Protein AF-A0A438JZ85-F1 (afdb_monomer)

Secondary structure (DSSP, 8-state):
------PPPHHHHHHHHHHHHHHH---S----TT---GGGG--EEETTEEEE-TT-BBTTB-GGGS-TT-BEEEETTEEEEEETTEEEEEEEEEGGGTEEEEESSB-TTT-PBBP--S-----TTTEEE-TTEEEEEEEEEE-GGG--TTPEEEEEEETTEEEEEEEE--HHHHHHHHTTEEEEEEEEEEHHHHGGGGGT-S-HHHHHHT-EEEEE----TTTHHHHHTT--PPPS--PPPTTTEEE-TTEEEEEEEEEES-----TTEEEEEEEETTEEEEEEEE--HHHHHHHHTTEEEEEEEEEEHHHHHHHHTTSS-HHHHHHH---EEE-----HHHHHHHHTT----

Rad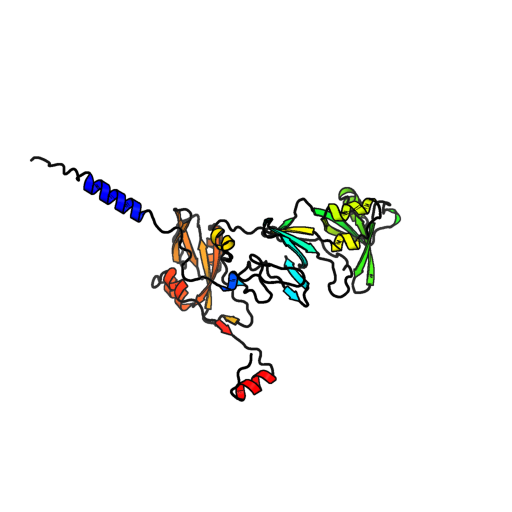ius of gyration: 28.95 Å; Cα contacts (8 Å, |Δi|>4): 595; chains: 1; bounding box: 62×90×92 Å

Solvent-accessible surface area (backbone atoms only — not comparable to full-atom values): 20462 Å² total; per-residue (Å²): 136,84,84,79,81,82,74,77,53,73,66,57,54,49,50,51,51,50,52,51,54,58,64,66,61,59,74,72,82,67,69,64,94,79,68,77,60,73,69,36,55,57,59,45,67,36,58,88,48,63,80,43,40,66,54,38,22,38,90,86,42,55,65,83,26,22,43,92,80,36,49,38,48,55,62,98,43,48,34,30,36,62,48,88,92,39,66,27,38,56,76,44,78,38,76,95,76,33,35,40,29,34,27,64,45,62,37,88,88,77,71,42,38,41,55,78,86,59,60,70,75,76,53,72,82,43,37,42,77,40,90,60,44,40,62,31,32,39,37,28,76,51,58,74,94,73,62,61,93,82,51,44,69,31,71,22,35,52,97,90,36,85,45,69,31,40,38,28,62,52,63,71,60,37,62,65,49,42,81,54,24,80,42,68,24,46,38,69,26,29,46,79,56,53,56,46,51,84,69,72,75,53,60,53,55,59,30,54,67,70,12,30,50,30,31,57,55,75,93,43,84,94,33,44,72,42,40,76,72,35,37,42,58,86,65,73,61,61,73,78,63,80,70,58,33,43,72,36,94,59,45,37,70,29,34,40,29,36,54,32,82,65,94,74,94,54,93,81,44,34,79,49,72,44,78,55,95,95,36,82,29,41,24,38,40,25,60,49,66,70,61,41,56,61,53,45,75,50,24,79,42,77,30,51,37,62,30,28,46,72,49,55,51,33,34,62,68,69,76,38,51,73,69,57,47,63,71,71,43,64,58,70,45,71,61,77,84,74,48,77,73,40,49,59,36,41,77,70,74,46,82,71,131

Sequence (353 aa):
MYLINFFPSPLIISVVVIIFLLSLSFPECACAEDFSYPDCKSLFECGRLRDIGYPFWGKGRPSYCGHPKFELHCERGEPTIEIKSQKYHVLDIHHETQILKIARFLDLFDGNIVCPESNTTMDCALFRFTSKNQNATLLYDCDPEFLPPQTSELLCMKNGKPEHASFVTDTYLANQLASRCELSVVVPVLLTAAQPLTNHALLTNEVLGQGFEVEWIIDETQCRACVESGGACPHPNATIDPSPMSYTSKVENSTFLFDCWQYEDHPGSYWFTCEMDDLQRPSYFVVNTSLANELGSKCAERVVIPVLGTVAQALLNHSLDVDGLLREGFEVEWEVEEEEECGECVESGGGCG

Foldseek 3Di:
DDDDDDDDDVVVVVVVVVVVVVVVPDPPPPPPPPPPPVLQLDADAAQPRGRHHEQEADPPRDNQSHDVQRYWDRDPRFTWGAFPNAIWTFPDADPVQQKTFTFGQADPPPRFGADDQAADDGDPVWKDFDPQKAKKKWFFAFDPVPDDPLWAWAWGDDPNDTGITTIGRPPVSLVVRNVRGPDMYIFIWGPVLCVCVNVVPDHVRVRSVSGGMMRTDDPCVVPVVQVVVSGGDGDQEDDDDCPQKDFDPQKAKKKKFWQFPDDDDDQQKFWDWDQDPNDTGIMIIHRDPVVLVVRNVRGPDMGIYIFGPVLSVCRSVVVDDPVRRVVVHGDMDGDDPDDVVQVVQVVVVHHDD

Mean predicted aligned error: 15.69 Å

pLDDT: mean 80.52, std 14.88, range [28.78, 97.69]

InterPro domains:
  IPR025287 Wall-associated receptor kinase, galacturonan-binding domain [PF13947] (40-104)
  IPR032872 Wall-associated receptor kinase, C-terminal [PF14380] (166-235)
  IPR032872 Wall-associated receptor kinase, C-terminal [PF14380] (274-353)

Nearest PDB structures (foldseek):
  3u02-assembly1_B  TM=2.119E-01  e=8.624E-01  Pyrococcus furiosus DSM 3638
  4qpy-assembly1_C  TM=1.854E-01  e=4.245E+00  Mus musculus
  5xcb-assembly1_A  TM=1.755E-01  e=4.757E+00  Clostridium perfringens str. 13
  4nen-assembly1_A  TM=1.337E-01  e=7.086E+00  Homo sapiens

Structure (mmCIF, N/CA/C/O backbone):
data_AF-A0A438JZ85-F1
#
_entry.id   AF-A0A438JZ85-F1
#
loop_
_atom_site.group_PDB
_atom_site.id
_atom_site.type_symbol
_atom_site.label_atom_id
_atom_site.label_alt_id
_atom_site.label_comp_id
_atom_site.label_asym_id
_atom_site.label_entity_id
_atom_site.label_seq_id
_atom_site.pdbx_PDB_ins_code
_atom_site.Cartn_x
_atom_site.Cartn_y
_atom_site.Cartn_z
_atom_site.occupancy
_atom_site.B_iso_or_equiv
_atom_site.auth_seq_id
_atom_site.auth_comp_id
_atom_site.auth_asym_id
_atom_site.auth_atom_id
_atom_site.pdbx_PDB_model_num
ATOM 1 N N . MET A 1 1 ? -31.869 52.548 54.067 1.00 38.97 1 MET A N 1
ATOM 2 C CA . MET A 1 1 ? -31.651 51.140 53.679 1.00 38.97 1 MET A CA 1
ATOM 3 C C . MET A 1 1 ? -30.216 51.049 53.184 1.00 38.97 1 MET A C 1
ATOM 5 O O . MET A 1 1 ? -29.939 51.535 52.098 1.00 38.97 1 MET A O 1
ATOM 9 N N . TYR A 1 2 ? -29.282 50.608 54.030 1.00 37.09 2 TYR A N 1
ATOM 10 C CA . TYR A 1 2 ? -27.871 50.490 53.649 1.00 37.09 2 TYR A CA 1
ATOM 11 C C . TYR A 1 2 ? -27.659 49.138 52.962 1.00 37.09 2 TYR A C 1
ATOM 13 O O . TYR A 1 2 ? -27.926 48.100 53.560 1.00 37.09 2 TYR A O 1
ATOM 21 N N . LEU A 1 3 ? -27.218 49.167 51.704 1.00 38.31 3 LEU A N 1
ATOM 22 C CA . LEU A 1 3 ? -26.746 47.993 50.973 1.00 38.31 3 LEU A CA 1
ATOM 23 C C . LEU A 1 3 ? -25.342 47.654 51.487 1.00 38.31 3 LEU A C 1
ATOM 25 O O . LEU A 1 3 ? -24.406 48.429 51.301 1.00 38.31 3 LEU A O 1
ATOM 29 N N . ILE A 1 4 ? -25.210 46.521 52.175 1.00 46.00 4 ILE A N 1
ATOM 30 C CA . ILE A 1 4 ? -23.914 45.967 52.567 1.00 46.00 4 ILE A CA 1
ATOM 31 C C . ILE A 1 4 ? -23.403 45.165 51.370 1.00 46.00 4 ILE A C 1
ATOM 33 O O . ILE A 1 4 ? -23.912 44.085 51.081 1.00 46.00 4 ILE A O 1
ATOM 37 N N . ASN A 1 5 ? -22.409 45.705 50.665 1.00 46.41 5 ASN A N 1
ATOM 38 C CA . ASN A 1 5 ? -21.653 44.953 49.670 1.00 46.41 5 ASN A CA 1
ATOM 39 C C . ASN A 1 5 ? -20.788 43.918 50.400 1.00 46.41 5 ASN A C 1
ATOM 41 O O . ASN A 1 5 ? -19.797 44.269 51.041 1.00 46.41 5 ASN A O 1
ATOM 45 N N . PHE A 1 6 ? -21.172 42.646 50.310 1.00 45.66 6 PHE A N 1
ATOM 46 C CA . PHE A 1 6 ? -20.316 41.530 50.697 1.00 45.66 6 PHE A CA 1
ATOM 47 C C . PHE A 1 6 ? -19.228 41.366 49.633 1.00 45.66 6 PHE A C 1
ATOM 49 O O . PHE A 1 6 ? -19.457 40.778 48.581 1.00 45.66 6 PHE A O 1
ATOM 56 N N . PHE A 1 7 ? -18.040 41.904 49.902 1.00 49.19 7 PHE A N 1
ATOM 57 C CA . PHE A 1 7 ? -16.839 41.502 49.179 1.00 49.19 7 PHE A CA 1
ATOM 58 C C . PHE A 1 7 ? -16.371 40.158 49.758 1.00 49.19 7 PHE A C 1
ATOM 60 O O . PHE A 1 7 ? -16.053 40.106 50.951 1.00 49.19 7 PHE A O 1
ATOM 67 N N . PRO A 1 8 ? -16.352 39.062 48.977 1.00 53.62 8 PRO A N 1
ATOM 68 C CA . PRO A 1 8 ? -15.801 37.801 49.452 1.00 53.62 8 PRO A CA 1
ATOM 69 C C . PRO A 1 8 ? -14.320 37.995 49.795 1.00 53.62 8 PRO A C 1
ATOM 71 O O . PRO A 1 8 ? -13.595 38.718 49.109 1.00 53.62 8 PRO A O 1
ATOM 74 N N . SER A 1 9 ? -13.879 37.393 50.901 1.00 61.78 9 SER A N 1
ATOM 75 C CA . SER A 1 9 ? -12.505 37.540 51.377 1.00 61.78 9 SER A CA 1
ATOM 76 C C . SER A 1 9 ? -11.510 37.025 50.321 1.00 61.78 9 SER A C 1
ATOM 78 O O . SER A 1 9 ? -11.810 36.061 49.610 1.00 61.78 9 SER A O 1
ATOM 80 N N . PRO A 1 10 ? -10.306 37.615 50.217 1.00 63.00 10 PRO A N 1
ATOM 81 C CA . PRO A 1 10 ? -9.312 37.216 49.214 1.00 63.00 10 PRO A CA 1
ATOM 82 C C . PRO A 1 10 ? -8.887 35.743 49.347 1.00 63.00 10 PRO A C 1
ATOM 84 O O . PRO A 1 10 ? -8.481 35.123 48.369 1.00 63.00 10 PRO A O 1
ATOM 87 N N . LEU A 1 11 ? -9.049 35.158 50.539 1.00 60.47 11 LEU A N 1
ATOM 88 C CA . LEU A 1 11 ? -8.845 33.732 50.794 1.00 60.47 11 LEU A CA 1
ATOM 89 C C . LEU A 1 11 ? -9.898 32.855 50.103 1.00 60.47 11 LEU A C 1
ATOM 91 O O . LEU A 1 11 ? -9.541 31.829 49.538 1.00 60.47 11 LEU A O 1
ATOM 95 N N . ILE A 1 12 ? -11.170 33.264 50.100 1.00 67.19 12 ILE A N 1
ATOM 96 C CA . ILE A 1 12 ? -12.248 32.516 49.434 1.00 67.19 12 ILE A CA 1
ATOM 97 C C . ILE A 1 12 ? -12.062 32.570 47.916 1.00 67.19 12 ILE A C 1
ATOM 99 O O . ILE A 1 12 ? -12.198 31.549 47.253 1.00 67.19 12 ILE A O 1
ATOM 103 N N . ILE A 1 13 ? -11.677 33.730 47.373 1.00 68.31 13 ILE A N 1
ATOM 104 C CA . ILE A 1 13 ? -11.378 33.875 45.941 1.00 68.31 13 ILE A CA 1
ATOM 105 C C . ILE A 1 13 ? -10.188 32.986 45.554 1.00 68.31 13 ILE A C 1
ATOM 107 O O . ILE A 1 13 ? -10.266 32.272 44.562 1.00 68.31 13 ILE A O 1
ATOM 111 N N . SER A 1 14 ? -9.122 32.966 46.362 1.00 71.19 14 SER A N 1
ATOM 112 C CA . SER A 1 14 ? -7.947 32.117 46.121 1.00 71.19 14 SER A CA 1
ATOM 113 C C . SER A 1 14 ? -8.292 30.624 46.133 1.00 71.19 14 SER A C 1
ATOM 115 O O . SER A 1 14 ? -7.890 29.892 45.235 1.00 71.19 14 SER A O 1
ATOM 117 N N . VAL A 1 15 ? -9.106 30.169 47.093 1.00 74.00 15 VAL A N 1
ATOM 118 C CA . VAL A 1 15 ? -9.541 28.764 47.167 1.00 74.00 15 VAL A CA 1
ATOM 119 C C . VAL A 1 15 ? -10.429 28.390 45.981 1.00 74.00 15 VAL A C 1
ATOM 121 O O . VAL A 1 15 ? -10.235 27.325 45.406 1.00 74.00 15 VAL A O 1
ATOM 124 N N . VAL A 1 16 ? -11.354 29.261 45.565 1.00 71.81 16 VAL A N 1
ATOM 125 C CA . VAL A 1 16 ? -12.202 29.012 44.388 1.00 71.81 16 VAL A CA 1
ATOM 126 C C . VAL A 1 16 ? -11.369 28.981 43.108 1.00 71.81 16 VAL A C 1
ATOM 128 O O . VAL A 1 16 ? -11.599 28.113 42.280 1.00 71.81 16 VAL A O 1
ATOM 131 N N . VAL A 1 17 ? -10.370 29.857 42.960 1.00 70.69 17 VAL A N 1
ATOM 132 C CA . VAL A 1 17 ? -9.452 29.845 41.809 1.00 70.69 17 VAL A CA 1
ATOM 133 C C . VAL A 1 17 ? -8.581 28.590 41.808 1.00 70.69 17 VAL A C 1
ATOM 135 O O . VAL A 1 17 ? -8.409 27.993 40.757 1.00 70.69 17 VAL A O 1
ATOM 138 N N . ILE A 1 18 ? -8.081 28.137 42.961 1.00 70.00 18 ILE A N 1
ATOM 139 C CA . ILE A 1 18 ? -7.308 26.889 43.056 1.00 70.00 18 ILE A CA 1
ATOM 140 C C . ILE A 1 18 ? -8.190 25.677 42.739 1.00 70.00 18 ILE A C 1
ATOM 142 O O . ILE A 1 18 ? -7.758 24.817 41.987 1.00 70.00 18 ILE A O 1
ATOM 146 N N . ILE A 1 19 ? -9.429 25.619 43.242 1.00 67.31 19 ILE A N 1
ATOM 147 C CA . ILE A 1 19 ? -10.386 24.558 42.885 1.00 67.31 19 ILE A CA 1
ATOM 148 C C . ILE A 1 19 ? -10.713 24.616 41.391 1.00 67.31 19 ILE A C 1
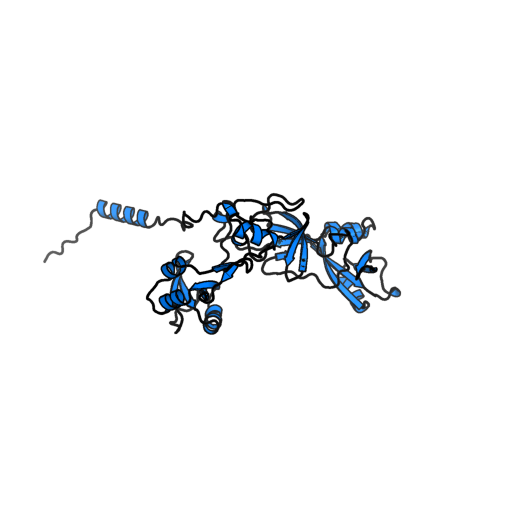ATOM 150 O O . ILE A 1 19 ? -10.732 23.571 40.759 1.00 67.31 19 ILE A O 1
ATOM 154 N N . PHE A 1 20 ? -10.898 25.811 40.817 1.00 64.12 20 PHE A N 1
ATOM 155 C CA . PHE A 1 20 ? -11.159 25.991 39.388 1.00 64.12 20 PHE A CA 1
ATOM 156 C C . PHE A 1 20 ? -9.963 25.546 38.531 1.00 64.12 20 PHE A C 1
ATOM 158 O O . PHE A 1 20 ? -10.146 24.860 37.535 1.00 64.12 20 PHE A O 1
ATOM 165 N N . LEU A 1 21 ? -8.733 25.861 38.950 1.00 61.09 21 LEU A N 1
ATOM 166 C CA . LEU A 1 21 ? -7.495 25.418 38.299 1.00 61.09 21 LEU A CA 1
ATOM 167 C C . LEU A 1 21 ? -7.262 23.905 38.453 1.00 61.09 21 LEU A C 1
ATOM 169 O O . LEU A 1 21 ? -6.793 23.276 37.513 1.00 61.09 21 LEU A O 1
ATOM 173 N N . LEU A 1 22 ? -7.636 23.312 39.592 1.00 55.72 22 LEU A N 1
ATOM 174 C CA . LEU A 1 22 ? -7.609 21.860 39.821 1.00 55.72 22 LEU A CA 1
ATOM 175 C C . LEU A 1 22 ? -8.746 21.123 39.091 1.00 55.72 22 LEU A C 1
ATOM 177 O O . LEU A 1 22 ? -8.612 19.940 38.801 1.00 55.72 22 LEU A O 1
ATOM 181 N N . SER A 1 23 ? -9.858 21.796 38.777 1.00 54.41 23 SER A N 1
ATOM 182 C CA . SER A 1 23 ? -10.904 21.263 37.896 1.00 54.41 23 SER A CA 1
ATOM 183 C C . SER A 1 23 ? -10.618 21.496 36.413 1.00 54.41 23 SER A C 1
ATOM 185 O O . SER A 1 23 ? -11.269 20.872 35.596 1.00 54.41 23 SER A O 1
ATOM 187 N N . LEU A 1 24 ? -9.671 22.375 36.059 1.00 47.88 24 LEU A N 1
ATOM 188 C CA . LEU A 1 24 ? -9.176 22.551 34.685 1.00 47.88 24 LEU A CA 1
ATOM 189 C C . LEU A 1 24 ? -8.052 21.565 34.338 1.00 47.88 24 LEU A C 1
ATOM 191 O O . LEU A 1 24 ? -7.752 21.381 33.164 1.00 47.88 24 LEU A O 1
ATOM 195 N N . SER A 1 25 ? -7.455 20.898 35.330 1.00 43.03 25 SER A N 1
ATOM 196 C CA . SER A 1 25 ? -6.690 19.670 35.107 1.00 43.03 25 SER A CA 1
ATOM 197 C C . SER A 1 25 ? -7.651 18.495 34.939 1.00 43.03 25 SER A C 1
ATOM 199 O O . SER A 1 25 ? -7.752 17.626 35.805 1.00 43.03 25 SER A O 1
ATOM 201 N N . PHE A 1 26 ? -8.392 18.497 33.833 1.00 41.59 26 PHE A N 1
ATOM 202 C CA . PHE A 1 26 ? -8.917 17.251 33.297 1.00 41.59 26 PHE A CA 1
ATOM 203 C C . PHE A 1 26 ? -7.731 16.446 32.759 1.00 41.59 26 PHE A C 1
ATOM 205 O O . PHE A 1 26 ? -6.785 17.043 32.237 1.00 41.59 26 PHE A O 1
ATOM 212 N N . PRO A 1 27 ? -7.724 15.117 32.932 1.00 37.44 27 PRO A N 1
ATOM 213 C CA . PRO A 1 27 ? -6.701 14.296 32.316 1.00 37.44 27 PRO A CA 1
ATOM 214 C C . PRO A 1 27 ? -6.750 14.550 30.806 1.00 37.44 27 PRO A C 1
ATOM 216 O O . PRO A 1 27 ? -7.813 14.413 30.199 1.00 37.44 27 PRO A O 1
ATOM 219 N N . GLU A 1 28 ? -5.606 14.941 30.224 1.00 35.38 28 GLU A N 1
ATOM 220 C CA . GLU A 1 28 ? -5.302 14.693 28.809 1.00 35.38 28 GLU A CA 1
ATOM 221 C C . GLU A 1 28 ? -5.917 13.349 28.469 1.00 35.38 28 GLU A C 1
ATOM 223 O O . GLU A 1 28 ? -5.609 12.411 29.206 1.00 35.38 28 GLU A O 1
ATOM 228 N N . CYS A 1 29 ? -6.818 13.308 27.472 1.00 33.56 29 CYS A N 1
ATOM 229 C CA . CYS A 1 29 ? -7.562 12.127 27.038 1.00 33.56 29 CYS A CA 1
ATOM 230 C C . CYS A 1 29 ? -6.886 10.867 27.553 1.00 33.56 29 CYS A C 1
ATOM 232 O O . CYS A 1 29 ? -5.904 10.401 26.967 1.00 33.56 29 CYS A O 1
ATOM 234 N N . ALA A 1 30 ? -7.345 10.384 28.711 1.00 28.78 30 ALA A N 1
ATOM 235 C CA . ALA A 1 30 ? -6.874 9.119 29.206 1.00 28.78 30 ALA A CA 1
ATOM 236 C C . ALA A 1 30 ? -7.368 8.155 28.138 1.00 28.78 30 ALA A C 1
ATOM 238 O O . ALA A 1 30 ? -8.560 7.854 28.076 1.00 28.78 30 ALA A O 1
ATOM 239 N N . CYS A 1 31 ? -6.466 7.746 27.241 1.00 35.22 31 CYS A N 1
ATOM 240 C CA . CYS A 1 31 ? -6.590 6.475 26.559 1.00 35.22 31 CYS A CA 1
ATOM 241 C C . CYS A 1 31 ? -7.009 5.539 27.679 1.00 35.22 31 CYS A C 1
ATOM 243 O O . CYS A 1 31 ? -6.244 5.425 28.639 1.00 35.22 31 CYS A O 1
ATOM 245 N N . ALA A 1 32 ? -8.261 5.067 27.646 1.00 33.50 32 ALA A N 1
ATOM 246 C CA . ALA A 1 32 ? -8.857 4.340 28.753 1.00 33.50 32 ALA A CA 1
ATOM 247 C C . ALA A 1 32 ? -7.791 3.396 29.311 1.00 33.50 32 ALA A C 1
ATOM 249 O O . ALA A 1 32 ? -7.264 2.571 28.562 1.00 33.50 32 ALA A O 1
ATOM 250 N N . GLU A 1 33 ? -7.413 3.593 30.576 1.00 33.62 33 GLU A N 1
ATOM 251 C CA . GLU A 1 33 ? -6.246 2.966 31.218 1.00 33.62 33 GLU A CA 1
ATOM 252 C C . GLU A 1 33 ? -6.359 1.426 31.320 1.00 33.62 33 GLU A C 1
ATOM 254 O O . GLU A 1 33 ? -5.587 0.794 32.030 1.00 33.62 33 GLU A O 1
ATOM 259 N N . ASP A 1 34 ? -7.293 0.801 30.598 1.00 34.81 34 ASP A N 1
ATOM 260 C CA . ASP A 1 34 ? -7.651 -0.611 30.715 1.00 34.81 34 ASP A CA 1
ATOM 261 C C . ASP A 1 34 ? -7.848 -1.345 29.371 1.00 34.81 34 ASP A C 1
ATOM 263 O O . ASP A 1 34 ? -8.264 -2.497 29.346 1.00 34.81 34 ASP A O 1
ATOM 267 N N . PHE A 1 35 ? -7.487 -0.733 28.235 1.00 40.84 35 PHE A N 1
ATOM 268 C CA . PHE A 1 35 ? -7.267 -1.477 26.983 1.00 40.84 35 PHE A CA 1
ATOM 269 C C . PHE A 1 35 ? -5.820 -1.322 26.521 1.00 40.84 35 PHE A C 1
ATOM 271 O O . PHE A 1 35 ? -5.529 -0.957 25.382 1.00 40.84 35 PHE A O 1
ATOM 278 N N . SER A 1 36 ? -4.870 -1.632 27.407 1.00 42.00 36 SER A N 1
ATOM 279 C CA . SER A 1 36 ? -3.597 -2.141 26.906 1.00 42.00 36 SER A CA 1
ATOM 280 C C . SER A 1 36 ? -3.962 -3.387 26.106 1.00 42.00 36 SER A C 1
ATOM 282 O O . SER A 1 36 ? -4.325 -4.387 26.707 1.00 42.00 36 SER A O 1
ATOM 284 N N . TYR A 1 37 ? -3.924 -3.331 24.777 1.00 52.34 37 TYR A N 1
ATOM 285 C CA . TYR A 1 37 ? -3.786 -4.522 23.948 1.00 52.34 37 TYR A CA 1
ATOM 286 C C . TYR A 1 37 ? -2.302 -4.907 24.043 1.00 52.34 37 TYR A C 1
ATOM 288 O O . TYR A 1 37 ? -1.507 -4.391 23.248 1.00 52.34 37 TYR A O 1
ATOM 296 N N . PRO A 1 38 ? -1.861 -5.713 25.039 1.00 55.19 38 PRO A N 1
ATOM 297 C CA . PRO A 1 38 ? -0.447 -6.068 25.180 1.00 55.19 38 PRO A CA 1
ATOM 298 C C . PRO A 1 38 ? 0.110 -6.685 23.890 1.00 55.19 38 PRO A C 1
ATOM 300 O O . PRO A 1 38 ? 1.294 -6.525 23.593 1.00 55.19 38 PRO A O 1
ATOM 303 N N . ASP A 1 39 ? -0.760 -7.300 23.091 1.00 65.62 39 ASP A N 1
ATOM 304 C CA . ASP A 1 39 ? -0.421 -7.993 21.855 1.00 65.62 39 ASP A CA 1
ATOM 305 C C . ASP A 1 39 ? 0.072 -7.040 20.758 1.00 65.62 39 ASP A C 1
ATOM 307 O O . ASP A 1 39 ? 0.969 -7.398 19.993 1.00 65.62 39 ASP A O 1
ATOM 311 N N . CYS A 1 40 ? -0.402 -5.788 20.710 1.00 79.12 40 CYS A N 1
ATOM 312 C CA . CYS A 1 40 ? -0.003 -4.852 19.652 1.00 79.12 40 CYS A CA 1
ATOM 313 C C . CYS A 1 40 ? 1.410 -4.285 19.823 1.00 79.12 40 CYS A C 1
ATOM 315 O O . CYS A 1 40 ? 1.944 -3.718 18.871 1.00 79.12 40 CYS A O 1
ATOM 317 N N . LYS A 1 41 ? 2.058 -4.501 20.973 1.00 81.44 41 LYS A N 1
ATOM 318 C CA . LYS A 1 41 ? 3.478 -4.166 21.166 1.00 81.44 41 LYS A CA 1
ATOM 319 C C . LYS A 1 41 ? 4.424 -5.183 20.535 1.00 81.44 41 LYS A C 1
ATOM 321 O O . LYS A 1 41 ? 5.605 -4.894 20.368 1.00 81.44 41 LYS A O 1
ATOM 326 N N . SER A 1 42 ? 3.927 -6.373 20.196 1.00 84.00 42 SER A N 1
ATOM 327 C CA . SER A 1 42 ? 4.756 -7.447 19.650 1.00 84.00 42 SER A CA 1
ATOM 328 C C . SER A 1 42 ? 5.147 -7.179 18.194 1.00 84.00 42 SER A C 1
ATOM 330 O O . SER A 1 42 ? 4.300 -7.057 17.314 1.00 84.00 42 SER A O 1
ATOM 332 N N . LEU A 1 43 ? 6.443 -7.089 17.915 1.00 90.31 43 LEU A N 1
ATOM 333 C CA . LEU A 1 43 ? 6.930 -7.045 16.538 1.00 90.31 43 LEU A CA 1
ATOM 334 C C . LEU A 1 43 ? 6.938 -8.458 15.953 1.00 90.31 43 LEU A C 1
ATOM 336 O O . LEU A 1 43 ? 7.123 -9.437 16.678 1.00 90.31 43 LEU A O 1
ATOM 340 N N . PHE A 1 44 ? 6.759 -8.562 14.641 1.00 91.81 44 PHE A N 1
ATOM 341 C CA . PHE A 1 44 ? 6.853 -9.832 13.931 1.00 91.81 44 PHE A CA 1
ATOM 342 C C . PHE A 1 44 ? 7.942 -9.790 12.863 1.00 91.81 44 PHE A C 1
ATOM 344 O O . PHE A 1 44 ? 8.504 -8.751 12.525 1.00 91.81 44 PHE A O 1
ATOM 351 N N . GLU A 1 45 ? 8.273 -10.964 12.342 1.00 94.00 45 GLU A N 1
ATOM 352 C CA . GLU A 1 45 ? 9.342 -11.139 11.367 1.00 94.00 45 GLU A CA 1
ATOM 353 C C . GLU A 1 45 ? 8.804 -11.924 10.181 1.00 94.00 45 GLU A C 1
ATOM 355 O O . GLU A 1 45 ? 8.099 -12.915 10.371 1.00 94.00 45 GLU A O 1
ATOM 360 N N . CYS A 1 46 ? 9.178 -11.568 8.957 1.00 93.81 46 CYS A N 1
ATOM 361 C CA . CYS A 1 46 ? 8.828 -12.331 7.765 1.00 93.81 46 CYS A CA 1
ATOM 362 C C . CYS A 1 46 ? 10.036 -12.494 6.841 1.00 93.81 46 CYS A C 1
ATOM 364 O O . CYS A 1 46 ? 10.524 -11.534 6.244 1.00 93.81 46 CYS A O 1
ATOM 366 N N . GLY A 1 47 ? 10.537 -13.728 6.736 1.00 89.69 47 GLY A N 1
ATOM 367 C CA . GLY A 1 47 ? 11.743 -14.023 5.971 1.00 89.69 47 GLY A CA 1
ATOM 368 C C . GLY A 1 47 ? 12.951 -13.267 6.507 1.00 89.69 47 GLY A C 1
ATOM 369 O O . GLY A 1 47 ? 13.386 -13.479 7.640 1.00 89.69 47 GLY A O 1
ATOM 370 N N . ARG A 1 48 ? 13.491 -12.377 5.668 1.00 90.81 48 ARG A N 1
ATOM 371 C CA . ARG A 1 48 ? 14.610 -11.491 6.017 1.00 90.81 48 ARG A CA 1
ATOM 372 C C . ARG A 1 48 ? 14.187 -10.197 6.711 1.00 90.81 48 ARG A C 1
ATOM 374 O O . ARG A 1 48 ? 15.052 -9.527 7.265 1.00 90.81 48 ARG A O 1
ATOM 381 N N . LEU A 1 49 ? 12.903 -9.844 6.662 1.00 94.75 49 LEU A N 1
ATOM 382 C CA . LEU A 1 49 ? 12.378 -8.655 7.323 1.00 94.75 49 LEU A CA 1
ATOM 383 C C . LEU A 1 49 ? 12.178 -8.949 8.810 1.00 94.75 49 LEU A C 1
ATOM 385 O O . LEU A 1 49 ? 11.579 -9.962 9.182 1.00 94.75 49 LEU A O 1
ATOM 389 N N . ARG A 1 50 ? 12.709 -8.061 9.645 1.00 92.50 50 ARG A N 1
ATOM 390 C CA . ARG A 1 50 ? 12.664 -8.125 11.107 1.00 92.50 50 ARG A CA 1
ATOM 391 C C . ARG A 1 50 ? 11.989 -6.865 11.635 1.00 92.50 50 ARG A C 1
ATOM 393 O O . ARG A 1 50 ? 11.822 -5.910 10.880 1.00 92.50 50 ARG A O 1
ATOM 400 N N . ASP A 1 51 ? 11.630 -6.889 12.915 1.00 92.69 51 ASP A N 1
ATOM 401 C CA . ASP A 1 51 ? 11.122 -5.722 13.642 1.00 92.69 51 ASP A CA 1
ATOM 402 C C . ASP A 1 51 ? 9.891 -5.068 12.987 1.00 92.69 51 ASP A C 1
ATOM 404 O O . ASP A 1 51 ? 9.712 -3.854 13.042 1.00 92.69 51 ASP A O 1
ATOM 408 N N . ILE A 1 52 ? 9.027 -5.876 12.363 1.00 94.44 52 ILE A N 1
ATOM 409 C CA . ILE A 1 52 ? 7.845 -5.383 11.658 1.00 94.44 52 ILE A CA 1
ATOM 410 C C . ILE A 1 52 ? 6.759 -5.059 12.684 1.00 94.44 52 ILE A C 1
ATOM 412 O O . ILE A 1 52 ? 6.292 -5.935 13.418 1.00 94.44 52 ILE A O 1
ATOM 416 N N . GLY A 1 53 ? 6.352 -3.794 12.723 1.00 91.31 53 GLY A N 1
ATOM 417 C CA . GLY A 1 53 ? 5.301 -3.291 13.606 1.00 91.31 53 GLY A CA 1
ATOM 418 C C . GLY A 1 53 ? 4.226 -2.503 12.866 1.00 91.31 53 GLY A C 1
ATOM 419 O O . GLY A 1 53 ? 4.123 -2.561 11.640 1.00 91.31 53 GLY A O 1
ATOM 420 N N . TYR A 1 54 ? 3.446 -1.728 13.624 1.00 90.62 54 TYR A N 1
ATOM 421 C CA . TYR A 1 54 ? 2.463 -0.796 13.071 1.00 90.62 54 TYR A CA 1
ATOM 422 C C . TYR A 1 54 ? 3.109 0.096 11.978 1.00 90.62 54 TYR A C 1
ATOM 424 O O . TYR A 1 54 ? 4.247 0.545 12.152 1.00 90.62 54 TYR A O 1
ATOM 432 N N . PRO A 1 55 ? 2.439 0.326 10.832 1.00 92.88 55 PRO A N 1
ATOM 433 C CA . PRO A 1 55 ? 1.043 -0.016 10.531 1.00 92.88 55 PRO A CA 1
ATOM 434 C C . PRO A 1 55 ? 0.803 -1.429 10.001 1.00 92.88 55 PRO A C 1
ATOM 436 O O . PRO A 1 55 ? -0.337 -1.783 9.704 1.00 92.88 55 PRO A O 1
ATOM 439 N N . PHE A 1 56 ? 1.852 -2.230 9.866 1.00 94.56 56 PHE A N 1
ATOM 440 C CA . PHE A 1 56 ? 1.762 -3.564 9.299 1.00 94.56 56 PHE A CA 1
ATOM 441 C C . PHE A 1 56 ? 1.233 -4.575 10.318 1.00 94.56 56 PHE A C 1
ATOM 443 O O . PHE A 1 56 ? 1.462 -4.478 11.530 1.00 94.56 56 PHE A O 1
ATOM 450 N N . TRP A 1 57 ? 0.535 -5.579 9.805 1.00 92.56 57 TRP A N 1
ATOM 451 C CA . TRP A 1 57 ? 0.043 -6.725 10.565 1.00 92.56 57 TRP A CA 1
ATOM 452 C C . TRP A 1 57 ? 0.098 -7.990 9.700 1.00 92.56 57 TRP A C 1
ATOM 454 O O . TRP A 1 57 ? 0.417 -7.911 8.514 1.00 92.56 57 TRP A O 1
ATOM 464 N N . GLY A 1 58 ? -0.147 -9.157 10.298 1.00 90.19 58 GLY A N 1
ATOM 465 C CA . GLY A 1 58 ? -0.014 -10.459 9.639 1.00 90.19 58 GLY A CA 1
ATOM 466 C C . GLY A 1 58 ? 0.911 -11.414 10.395 1.00 90.19 58 GLY A C 1
ATOM 467 O O . GLY A 1 58 ? 1.486 -11.073 11.428 1.00 90.19 58 GLY A O 1
ATOM 468 N N . LYS A 1 59 ? 1.034 -12.653 9.899 1.00 87.19 59 LYS A N 1
ATOM 469 C CA . LYS A 1 59 ? 1.857 -13.726 10.500 1.00 87.19 59 LYS A CA 1
ATOM 470 C C . LYS A 1 59 ? 1.653 -13.882 12.024 1.00 87.19 59 LYS A C 1
ATOM 472 O O . LYS A 1 59 ? 2.610 -14.015 12.785 1.00 87.19 59 LYS A O 1
ATOM 477 N N . GLY A 1 60 ? 0.395 -13.839 12.463 1.00 82.69 60 GLY A N 1
ATOM 478 C CA . GLY A 1 60 ? 0.005 -13.958 13.872 1.00 82.69 60 GLY A CA 1
ATOM 479 C C . GLY A 1 60 ? -0.103 -12.632 14.630 1.00 82.69 60 GLY A C 1
ATOM 480 O O . GLY A 1 60 ? -0.683 -12.623 15.711 1.00 82.69 60 GLY A O 1
ATOM 481 N N . ARG A 1 61 ? 0.374 -11.505 14.075 1.00 86.38 61 ARG A N 1
ATOM 482 C CA . ARG A 1 61 ? 0.039 -10.172 14.595 1.00 86.38 61 ARG A CA 1
ATOM 483 C C . ARG A 1 61 ? -1.413 -9.843 14.213 1.00 86.38 61 ARG A C 1
ATOM 485 O O . ARG A 1 61 ? -1.689 -9.788 13.011 1.00 86.38 61 ARG A O 1
ATOM 492 N N . PRO A 1 62 ? -2.319 -9.619 15.186 1.00 83.25 62 PRO A N 1
ATOM 493 C CA . PRO A 1 62 ? -3.742 -9.430 14.910 1.00 83.25 62 PRO A CA 1
ATOM 494 C C . PRO A 1 62 ? -4.040 -8.234 14.003 1.00 83.25 62 PRO A C 1
ATOM 496 O O . PRO A 1 62 ? -3.343 -7.219 14.055 1.00 83.25 62 PRO A O 1
ATOM 499 N N . SER A 1 63 ? -5.119 -8.325 13.223 1.00 83.25 63 SER A N 1
ATOM 500 C CA . SER A 1 63 ? -5.538 -7.279 12.278 1.00 83.25 63 SER A CA 1
ATOM 501 C C . SER A 1 63 ? -5.852 -5.941 12.948 1.00 83.25 63 SER A C 1
ATOM 503 O O . SER A 1 63 ? -5.507 -4.890 12.416 1.00 83.25 63 SER A O 1
ATOM 505 N N . TYR A 1 64 ? -6.399 -5.965 14.166 1.00 77.81 64 TYR A N 1
ATOM 506 C CA . TYR A 1 64 ? -6.657 -4.761 14.962 1.00 77.81 64 TYR A CA 1
ATOM 507 C C . TYR A 1 64 ? -5.376 -4.047 15.442 1.00 77.81 64 TYR A C 1
ATOM 509 O O . TYR A 1 64 ? -5.448 -2.924 15.936 1.00 77.81 64 TYR A O 1
ATOM 517 N N . CYS A 1 65 ? -4.199 -4.670 15.303 1.00 85.25 65 CYS A N 1
ATOM 518 C CA . CYS A 1 65 ? -2.904 -4.075 15.643 1.00 85.25 65 CYS A CA 1
ATOM 519 C C . CYS A 1 65 ? -2.216 -3.367 14.462 1.00 85.25 65 CYS A C 1
ATOM 521 O O . CYS A 1 65 ? -1.059 -2.946 14.593 1.00 85.25 65 CYS A O 1
ATOM 523 N N . GLY A 1 66 ? -2.882 -3.257 13.313 1.00 87.88 66 GLY A N 1
ATOM 524 C CA . GLY A 1 66 ? -2.367 -2.587 12.126 1.00 87.88 66 GLY A CA 1
ATOM 525 C C . GLY A 1 66 ? -3.467 -1.878 11.343 1.00 87.88 66 GLY A C 1
ATOM 526 O O . GLY A 1 66 ? -4.635 -1.871 11.720 1.00 87.88 66 GLY A O 1
ATOM 527 N N . HIS A 1 67 ? -3.083 -1.251 10.237 1.00 88.44 67 HIS A N 1
ATOM 528 C CA . HIS A 1 67 ? -4.031 -0.609 9.340 1.00 88.44 67 HIS A CA 1
ATOM 529 C C . HIS A 1 67 ? -4.611 -1.658 8.366 1.00 88.44 67 HIS A C 1
ATOM 531 O O . HIS A 1 67 ? -3.839 -2.419 7.776 1.00 88.44 67 HIS A O 1
ATOM 537 N N . PRO A 1 68 ? -5.933 -1.697 8.092 1.00 85.88 68 PRO A N 1
ATOM 538 C CA . PRO A 1 68 ? -6.556 -2.757 7.278 1.00 85.88 68 PRO A CA 1
ATOM 539 C C . PRO A 1 68 ? -6.001 -2.920 5.854 1.00 85.88 68 PRO A C 1
ATOM 541 O O . PRO A 1 68 ? -6.194 -3.943 5.213 1.00 85.88 68 PRO A O 1
ATOM 544 N N . LYS A 1 69 ? -5.325 -1.892 5.332 1.00 90.25 69 LYS A N 1
ATOM 545 C CA . LYS A 1 69 ? -4.680 -1.884 4.004 1.00 90.25 69 LYS A CA 1
ATOM 546 C C . LYS A 1 69 ? -3.175 -2.195 4.025 1.00 90.25 69 LYS A C 1
ATOM 548 O O . LYS A 1 69 ? -2.508 -1.999 3.017 1.00 90.25 69 LYS A O 1
ATOM 553 N N . PHE A 1 70 ? -2.651 -2.629 5.171 1.00 93.75 70 PHE A N 1
ATOM 554 C CA . PHE A 1 70 ? -1.229 -2.902 5.413 1.00 93.75 70 PHE A CA 1
ATOM 555 C C . PHE A 1 70 ? -0.993 -4.342 5.894 1.00 93.75 70 PHE A C 1
ATOM 557 O O . PHE A 1 70 ? -0.021 -4.618 6.600 1.00 93.75 70 PHE A O 1
ATOM 564 N N . GLU A 1 71 ? -1.878 -5.266 5.519 1.00 94.25 71 GLU A N 1
ATOM 565 C CA . GLU A 1 71 ? -1.655 -6.691 5.750 1.00 94.25 71 GLU A CA 1
ATOM 566 C C . GLU A 1 71 ? -0.419 -7.168 4.981 1.00 94.25 71 GLU A C 1
ATOM 568 O O . GLU A 1 71 ? -0.281 -6.923 3.779 1.00 94.25 71 GLU A O 1
ATOM 573 N N . LEU A 1 72 ? 0.481 -7.859 5.678 1.00 95.94 72 LEU A N 1
ATOM 574 C CA . LEU A 1 72 ? 1.595 -8.570 5.074 1.00 95.94 72 LEU A CA 1
ATOM 575 C C . LEU A 1 72 ? 1.327 -10.073 5.099 1.00 95.94 72 LEU A C 1
ATOM 577 O O . LEU A 1 72 ? 1.246 -10.692 6.164 1.00 95.94 72 LEU A O 1
ATOM 581 N N . HIS A 1 73 ? 1.304 -10.684 3.920 1.00 93.75 73 HIS A N 1
ATOM 582 C CA . HIS A 1 73 ? 1.275 -12.135 3.791 1.00 93.75 73 HIS A CA 1
ATOM 583 C C . HIS A 1 73 ? 2.702 -12.678 3.783 1.00 93.75 73 HIS A C 1
ATOM 585 O O . HIS A 1 73 ? 3.568 -12.170 3.068 1.00 93.75 73 HIS A O 1
ATOM 591 N N . CYS A 1 74 ? 2.941 -13.723 4.574 1.00 91.25 74 CYS A N 1
ATOM 592 C CA . CYS A 1 74 ? 4.260 -14.319 4.759 1.00 91.25 74 CYS A CA 1
ATOM 593 C C . CYS A 1 74 ? 4.262 -15.804 4.383 1.00 91.25 74 CYS A C 1
ATOM 595 O O . CYS A 1 74 ? 4.330 -16.684 5.244 1.00 91.25 74 CYS A O 1
ATOM 597 N N . GLU A 1 75 ? 4.186 -16.101 3.091 1.00 86.25 75 GLU A N 1
ATOM 598 C CA . GLU A 1 75 ? 4.175 -17.479 2.600 1.00 86.25 75 GLU A CA 1
ATOM 599 C C . GLU A 1 75 ? 5.603 -17.958 2.347 1.00 86.25 75 GLU A C 1
ATOM 601 O O . GLU A 1 75 ? 6.359 -17.327 1.617 1.00 86.25 75 GLU A O 1
ATOM 606 N N . ARG A 1 76 ? 6.003 -19.080 2.965 1.00 84.94 76 ARG A N 1
ATOM 607 C CA . ARG A 1 76 ? 7.350 -19.679 2.810 1.00 84.94 76 ARG A CA 1
ATOM 608 C C . ARG A 1 76 ? 8.517 -18.713 3.085 1.00 84.94 76 ARG A C 1
ATOM 610 O O . ARG A 1 76 ? 9.631 -18.950 2.634 1.00 84.94 76 ARG A O 1
ATOM 617 N N . GLY A 1 77 ? 8.276 -17.668 3.877 1.00 84.38 77 GLY A N 1
ATOM 618 C CA . GLY A 1 77 ? 9.274 -16.648 4.195 1.00 84.38 77 GLY A CA 1
ATOM 619 C C . GLY A 1 77 ? 9.348 -15.492 3.197 1.00 84.38 77 GLY A C 1
ATOM 620 O O . GLY A 1 77 ? 10.223 -14.651 3.361 1.00 84.38 77 GLY A O 1
ATOM 621 N N . GLU A 1 78 ? 8.442 -15.408 2.225 1.00 88.44 78 GLU A N 1
ATOM 622 C CA . GLU A 1 78 ? 8.374 -14.290 1.286 1.00 88.44 78 GLU A CA 1
ATOM 623 C C . GLU A 1 78 ? 7.312 -13.268 1.728 1.00 88.44 78 GLU A C 1
ATOM 625 O O . GLU A 1 78 ? 6.119 -13.588 1.743 1.00 88.44 78 GLU A O 1
ATOM 630 N N . PRO A 1 79 ? 7.720 -12.047 2.124 1.00 93.31 79 PRO A N 1
ATOM 631 C CA . PRO A 1 79 ? 6.797 -10.997 2.534 1.00 93.31 79 PRO A CA 1
ATOM 632 C C . PRO A 1 79 ? 6.143 -10.344 1.315 1.00 93.31 79 PRO A C 1
ATOM 634 O O . PRO A 1 79 ? 6.818 -9.786 0.447 1.00 93.31 79 PRO A O 1
ATOM 637 N N . THR A 1 80 ? 4.814 -10.357 1.270 1.00 95.19 80 THR A N 1
ATOM 638 C CA . THR A 1 80 ? 4.026 -9.737 0.197 1.00 95.19 80 THR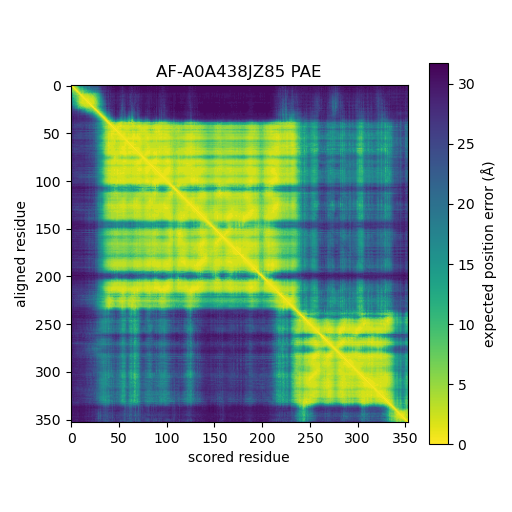 A CA 1
ATOM 639 C C . THR A 1 80 ? 2.921 -8.845 0.748 1.00 95.19 80 THR A C 1
ATOM 641 O O . THR A 1 80 ? 2.416 -9.084 1.839 1.00 95.19 80 THR A O 1
ATOM 644 N N . ILE A 1 81 ? 2.548 -7.821 -0.016 1.00 95.44 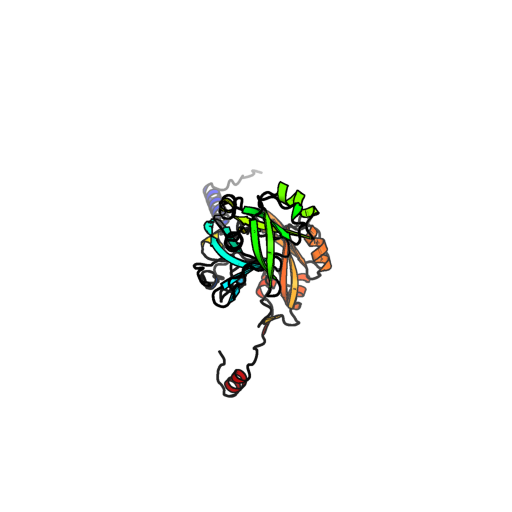81 ILE A N 1
ATOM 645 C CA . ILE A 1 81 ? 1.451 -6.892 0.278 1.00 95.44 81 ILE A CA 1
ATOM 646 C C . ILE A 1 81 ? 0.573 -6.724 -0.961 1.00 95.44 81 ILE A C 1
ATOM 648 O O . ILE A 1 81 ? 1.079 -6.690 -2.088 1.00 95.44 81 ILE A O 1
ATOM 652 N N . GLU A 1 82 ? -0.737 -6.603 -0.768 1.00 93.38 82 GLU A N 1
ATOM 653 C CA . GLU A 1 82 ? -1.677 -6.299 -1.843 1.00 93.38 82 GLU A CA 1
ATOM 654 C C . GLU A 1 82 ? -2.057 -4.813 -1.837 1.00 93.38 82 GLU A C 1
ATOM 656 O O . GLU A 1 82 ? -2.564 -4.285 -0.850 1.00 93.38 82 GLU A O 1
ATOM 661 N N . ILE A 1 83 ? -1.846 -4.124 -2.963 1.00 89.56 83 ILE A N 1
ATOM 662 C CA . ILE A 1 83 ? -2.240 -2.720 -3.136 1.00 89.56 83 ILE A CA 1
ATOM 663 C C . ILE A 1 83 ? -3.030 -2.594 -4.435 1.00 89.56 83 ILE A C 1
ATOM 665 O O . ILE A 1 83 ? -2.524 -2.918 -5.509 1.00 89.56 83 ILE A O 1
ATOM 669 N N . LYS A 1 84 ? -4.285 -2.126 -4.357 1.00 85.62 84 LYS A N 1
ATOM 670 C CA . LYS A 1 84 ? -5.216 -2.058 -5.504 1.00 85.62 84 LYS A CA 1
ATOM 671 C C . LYS A 1 84 ? -5.255 -3.363 -6.318 1.00 85.62 84 LYS A C 1
ATOM 673 O O . LYS A 1 84 ? -5.078 -3.338 -7.539 1.00 85.62 84 LYS A O 1
ATOM 678 N N . SER A 1 85 ? -5.431 -4.491 -5.628 1.00 84.88 85 SER A N 1
ATOM 679 C CA . SER A 1 85 ? -5.505 -5.830 -6.235 1.00 84.88 85 SER A CA 1
ATOM 680 C C . SER A 1 85 ? -4.269 -6.249 -7.028 1.00 84.88 85 SER A C 1
ATOM 682 O O . SER A 1 85 ? -4.334 -7.099 -7.913 1.00 84.88 85 SER A O 1
ATOM 684 N N . GLN A 1 86 ? -3.124 -5.637 -6.728 1.00 87.94 86 GLN A N 1
ATOM 685 C CA . GLN A 1 86 ? -1.825 -6.024 -7.258 1.00 87.94 86 GLN A CA 1
ATOM 686 C C . GLN A 1 86 ? -0.967 -6.515 -6.097 1.00 87.94 86 GLN A C 1
ATOM 688 O O . GLN A 1 86 ? -0.826 -5.820 -5.092 1.00 87.94 86 GLN A O 1
ATOM 693 N N . LYS A 1 87 ? -0.388 -7.706 -6.257 1.00 91.25 87 LYS A N 1
ATOM 694 C CA . LYS A 1 87 ? 0.548 -8.289 -5.295 1.00 91.25 87 LYS A CA 1
ATOM 695 C C . LYS A 1 87 ? 1.939 -7.698 -5.513 1.00 91.25 87 LYS A C 1
ATOM 697 O O . LYS A 1 87 ? 2.425 -7.643 -6.644 1.00 91.25 87 LYS A O 1
ATOM 702 N N . TYR A 1 88 ? 2.570 -7.273 -4.428 1.00 94.12 88 TYR A N 1
ATOM 703 C CA . TYR A 1 88 ? 3.925 -6.744 -4.406 1.00 94.12 88 TYR A CA 1
ATOM 704 C C . TYR A 1 88 ? 4.761 -7.495 -3.378 1.00 94.12 88 TYR A C 1
ATOM 706 O O . TYR A 1 88 ? 4.295 -7.778 -2.278 1.00 94.12 88 TYR A O 1
ATOM 714 N N . HIS A 1 89 ? 6.017 -7.757 -3.709 1.00 93.62 89 HIS A N 1
ATOM 715 C CA . HIS A 1 89 ? 7.021 -8.256 -2.778 1.00 93.62 89 HIS A CA 1
ATOM 716 C C . HIS A 1 89 ? 7.569 -7.114 -1.963 1.00 93.62 89 HIS A C 1
ATOM 718 O O . HIS A 1 89 ? 7.989 -6.103 -2.528 1.00 93.62 89 HIS A O 1
ATOM 724 N N . VAL A 1 90 ? 7.611 -7.289 -0.651 1.00 95.88 90 VAL A N 1
ATOM 725 C CA . VAL A 1 90 ? 8.195 -6.307 0.251 1.00 95.88 90 VAL A CA 1
ATOM 726 C C . VAL A 1 90 ? 9.686 -6.576 0.368 1.00 95.88 90 VAL A C 1
ATOM 728 O O . VAL A 1 90 ? 10.138 -7.559 0.946 1.00 95.88 90 VAL A O 1
ATOM 731 N N . LEU A 1 91 ? 10.480 -5.687 -0.214 1.00 94.50 91 LEU A N 1
ATOM 732 C CA . LEU A 1 91 ? 11.929 -5.800 -0.200 1.00 94.50 91 LEU A CA 1
ATOM 733 C C . LEU A 1 91 ? 12.549 -5.177 1.048 1.00 94.50 91 LEU A C 1
ATOM 735 O O . LEU A 1 91 ? 13.635 -5.607 1.440 1.00 94.50 91 LEU A O 1
ATOM 739 N N . ASP A 1 92 ? 11.925 -4.141 1.604 1.00 96.12 92 ASP A N 1
ATOM 740 C CA . ASP A 1 92 ? 12.415 -3.458 2.798 1.00 96.12 92 ASP A CA 1
ATOM 741 C C . ASP A 1 92 ? 11.338 -2.580 3.445 1.00 96.12 92 ASP A C 1
ATOM 743 O O . ASP A 1 92 ? 10.455 -2.074 2.745 1.00 96.12 92 ASP A O 1
ATOM 747 N N . ILE A 1 93 ? 11.452 -2.357 4.756 1.00 97.44 93 ILE A N 1
ATOM 748 C CA . ILE A 1 93 ? 10.549 -1.509 5.547 1.00 97.44 93 ILE A CA 1
ATOM 749 C C . ILE A 1 93 ? 11.390 -0.549 6.392 1.00 97.44 93 ILE A C 1
ATOM 751 O O . ILE A 1 93 ? 12.117 -0.968 7.287 1.00 97.44 93 ILE A O 1
ATOM 755 N N . HIS A 1 94 ? 11.260 0.752 6.136 1.00 95.62 94 HIS A N 1
ATOM 756 C CA . HIS A 1 94 ? 11.924 1.799 6.908 1.00 95.62 94 HIS A CA 1
ATOM 757 C C . HIS A 1 94 ? 10.890 2.561 7.736 1.00 95.62 94 HIS A C 1
ATOM 759 O O . HIS A 1 94 ? 10.294 3.525 7.256 1.00 95.62 94 HIS A O 1
ATOM 765 N N . HIS A 1 95 ? 10.686 2.133 8.984 1.00 90.69 95 HIS A N 1
ATOM 766 C CA . HIS A 1 95 ? 9.679 2.717 9.877 1.00 90.69 95 HIS A CA 1
ATOM 767 C C . HIS A 1 95 ? 9.882 4.222 10.113 1.00 90.69 95 HIS A C 1
ATOM 769 O O . HIS A 1 95 ? 8.925 4.981 10.003 1.00 90.69 95 HIS A O 1
ATOM 775 N N . GLU A 1 96 ? 11.117 4.676 10.354 1.00 89.44 96 GLU A N 1
ATOM 776 C CA . GLU A 1 96 ? 11.387 6.086 10.692 1.00 89.44 96 GLU A CA 1
ATOM 777 C C . GLU A 1 96 ? 11.082 7.077 9.568 1.00 89.44 96 GLU A C 1
ATOM 779 O O . GLU A 1 96 ? 10.734 8.227 9.822 1.00 89.44 96 GLU A O 1
ATOM 784 N N . THR A 1 97 ? 11.233 6.649 8.317 1.00 93.44 97 THR A N 1
ATOM 785 C CA . THR A 1 97 ? 10.973 7.492 7.143 1.00 93.44 97 THR A CA 1
ATOM 786 C C . THR A 1 97 ? 9.648 7.168 6.472 1.00 93.44 97 THR A C 1
ATOM 788 O O . THR A 1 97 ? 9.326 7.773 5.453 1.00 93.44 97 THR A O 1
ATOM 791 N N . GLN A 1 98 ? 8.906 6.206 7.022 1.00 94.25 98 GLN A N 1
ATOM 792 C CA . GLN A 1 98 ? 7.689 5.661 6.443 1.00 94.25 98 GLN A CA 1
ATOM 793 C C . GLN A 1 98 ? 7.877 5.170 4.997 1.00 94.25 98 GLN A C 1
ATOM 795 O O . GLN A 1 98 ? 6.985 5.323 4.170 1.00 94.25 98 GLN A O 1
ATOM 800 N N . ILE A 1 99 ? 9.042 4.593 4.664 1.00 97.31 99 ILE A N 1
ATOM 801 C CA . ILE A 1 99 ? 9.360 4.128 3.302 1.00 97.31 99 ILE A CA 1
ATOM 802 C C . ILE A 1 99 ? 9.263 2.607 3.200 1.00 97.31 99 ILE A C 1
ATOM 804 O O . ILE A 1 99 ? 10.013 1.866 3.836 1.00 97.31 99 ILE A O 1
ATOM 808 N N . LEU A 1 100 ? 8.387 2.145 2.315 1.00 97.69 100 LEU A N 1
ATOM 809 C CA . LEU A 1 100 ? 8.238 0.758 1.905 1.00 97.69 100 LEU A CA 1
ATOM 810 C C . LEU A 1 100 ? 8.913 0.558 0.543 1.00 97.69 100 LEU A C 1
ATOM 812 O O . LEU A 1 100 ? 8.565 1.212 -0.442 1.00 97.69 100 LEU A O 1
ATOM 816 N N . LYS A 1 101 ? 9.879 -0.356 0.465 1.00 97.38 101 LYS A N 1
ATOM 817 C CA . LYS A 1 101 ? 10.516 -0.731 -0.802 1.00 97.38 101 LYS A CA 1
ATOM 818 C C . LYS A 1 101 ? 9.874 -2.006 -1.326 1.00 97.38 101 LYS A C 1
ATOM 820 O O . LYS A 1 101 ? 9.901 -3.021 -0.634 1.00 97.38 101 LYS A O 1
ATOM 825 N N . ILE A 1 102 ? 9.332 -1.972 -2.542 1.00 96.00 102 ILE A N 1
ATOM 826 C CA . ILE A 1 102 ? 8.547 -3.081 -3.101 1.00 96.00 102 ILE A CA 1
ATOM 827 C C . ILE A 1 102 ? 8.904 -3.423 -4.549 1.00 96.00 102 ILE A C 1
ATOM 829 O O . ILE A 1 102 ? 9.369 -2.569 -5.301 1.00 96.00 102 ILE A O 1
ATOM 833 N N . ALA A 1 103 ? 8.635 -4.665 -4.958 1.00 93.81 103 ALA A N 1
ATOM 834 C CA . ALA A 1 103 ? 8.771 -5.141 -6.336 1.00 93.81 103 ALA A CA 1
ATOM 835 C C . ALA A 1 103 ? 7.505 -5.873 -6.803 1.00 93.81 103 ALA A C 1
ATOM 837 O O . ALA A 1 103 ? 6.932 -6.656 -6.060 1.00 93.81 103 ALA A O 1
ATOM 838 N N . ARG A 1 104 ? 7.067 -5.640 -8.045 1.00 89.75 104 ARG A N 1
ATOM 839 C CA . ARG A 1 104 ? 5.807 -6.202 -8.577 1.00 89.75 104 ARG A CA 1
ATOM 840 C C . ARG A 1 104 ? 6.000 -7.420 -9.479 1.00 89.75 104 ARG A C 1
ATOM 842 O O . ARG A 1 104 ? 5.187 -8.331 -9.476 1.00 89.75 104 ARG A O 1
ATOM 849 N N . PHE A 1 105 ? 7.055 -7.412 -10.285 1.00 86.19 105 PHE A N 1
ATOM 850 C CA . PHE A 1 105 ? 7.177 -8.289 -11.455 1.00 86.19 105 PHE A CA 1
ATOM 851 C C . PHE A 1 105 ? 8.176 -9.428 -11.261 1.00 86.19 105 PHE A C 1
ATOM 853 O O . PHE A 1 105 ? 8.746 -9.921 -12.227 1.00 86.19 105 PHE A O 1
ATOM 860 N N . LEU A 1 106 ? 8.422 -9.819 -10.014 1.00 81.94 106 LEU A N 1
ATOM 861 C CA . LEU A 1 106 ? 9.288 -10.944 -9.684 1.00 81.94 106 LEU A CA 1
ATOM 862 C C . LEU A 1 106 ? 8.414 -12.171 -9.407 1.00 81.94 106 LEU A C 1
ATOM 864 O O . LEU A 1 106 ? 7.486 -12.094 -8.604 1.00 81.94 106 LEU A O 1
ATOM 868 N N . ASP A 1 107 ? 8.700 -13.291 -10.060 1.00 76.94 107 ASP A N 1
ATOM 869 C CA . ASP A 1 107 ? 8.155 -14.586 -9.667 1.00 76.94 107 ASP A CA 1
ATOM 870 C C . ASP A 1 107 ? 8.966 -15.122 -8.480 1.00 76.94 107 ASP A C 1
ATOM 872 O O . ASP A 1 107 ? 10.181 -15.303 -8.579 1.00 76.94 107 ASP A O 1
ATOM 876 N N . LEU A 1 108 ? 8.303 -15.357 -7.347 1.00 64.62 108 LEU A N 1
ATOM 877 C CA . LEU A 1 108 ? 8.953 -15.818 -6.116 1.00 64.62 108 LEU A CA 1
ATOM 878 C C . LEU A 1 108 ? 9.421 -17.270 -6.171 1.00 64.62 108 LEU A C 1
ATOM 880 O O . LEU A 1 108 ? 10.277 -17.654 -5.378 1.00 64.62 108 LEU A O 1
ATOM 884 N N . PHE A 1 109 ? 8.852 -18.091 -7.054 1.00 65.44 109 PHE A N 1
ATOM 885 C CA . PHE A 1 109 ? 9.164 -19.518 -7.105 1.00 65.44 109 PHE A CA 1
ATOM 886 C C . PHE A 1 109 ? 10.330 -19.804 -8.044 1.00 65.44 109 PHE A C 1
ATOM 888 O O . PHE A 1 109 ? 11.214 -20.587 -7.697 1.00 65.44 109 PHE A O 1
ATOM 895 N N . ASP A 1 110 ? 10.363 -19.120 -9.187 1.00 71.56 110 ASP A N 1
ATOM 896 C CA . ASP A 1 110 ? 11.380 -19.346 -10.216 1.00 71.56 110 ASP A CA 1
ATOM 897 C C . ASP A 1 110 ? 12.453 -18.244 -10.262 1.00 71.56 110 ASP A C 1
ATOM 899 O O . ASP A 1 110 ? 13.436 -18.370 -10.993 1.00 71.56 110 ASP A O 1
ATOM 903 N N . GLY A 1 111 ? 12.276 -17.143 -9.517 1.00 71.38 111 GLY A N 1
ATOM 904 C CA . GLY A 1 111 ? 13.186 -15.988 -9.517 1.00 71.38 111 GLY A CA 1
ATOM 905 C C . GLY A 1 111 ? 13.214 -15.216 -10.842 1.00 71.38 111 GLY A C 1
ATOM 906 O O . GLY A 1 111 ? 14.043 -14.324 -11.030 1.00 71.38 111 GLY A O 1
ATOM 907 N N . ASN A 1 112 ? 12.323 -15.565 -11.771 1.00 81.44 112 ASN A N 1
ATOM 908 C CA . ASN A 1 112 ? 12.225 -14.962 -13.092 1.00 81.44 112 ASN A CA 1
ATOM 909 C C . ASN A 1 112 ? 11.393 -13.678 -13.049 1.00 81.44 112 ASN A C 1
ATOM 911 O O . ASN A 1 112 ? 10.491 -13.522 -12.229 1.00 81.44 112 ASN A O 1
ATOM 915 N N . ILE A 1 113 ? 11.663 -12.761 -13.977 1.00 87.00 113 ILE A N 1
ATOM 916 C CA . ILE A 1 113 ? 10.824 -11.576 -14.157 1.00 87.00 113 ILE A CA 1
ATOM 917 C C . ILE A 1 113 ? 9.585 -11.959 -14.964 1.00 87.00 113 ILE A C 1
ATOM 919 O O . ILE A 1 113 ? 9.707 -12.460 -16.081 1.00 87.00 113 ILE A O 1
ATOM 923 N N . VAL A 1 114 ? 8.402 -11.692 -14.420 1.00 90.62 114 VAL A N 1
ATOM 924 C CA . VAL A 1 114 ? 7.124 -11.795 -15.135 1.00 90.62 114 VAL A CA 1
ATOM 925 C C . VAL A 1 114 ? 6.954 -10.552 -15.997 1.00 90.62 114 VAL A C 1
ATOM 927 O O . VAL A 1 114 ? 7.226 -9.444 -15.537 1.00 90.62 114 VAL A O 1
ATOM 930 N N . CYS A 1 115 ? 6.516 -10.707 -17.244 1.00 91.00 115 CYS A N 1
ATOM 931 C CA . CYS A 1 115 ? 6.353 -9.563 -18.136 1.00 91.00 115 CYS A CA 1
ATOM 932 C C . CYS A 1 115 ? 5.341 -8.546 -17.579 1.00 91.00 115 CYS A C 1
ATOM 934 O O . CYS A 1 115 ? 4.210 -8.914 -17.258 1.00 91.00 115 CYS A O 1
ATOM 936 N N . PRO A 1 116 ? 5.706 -7.257 -17.462 1.00 91.69 116 PRO A N 1
ATOM 937 C CA . PRO A 1 116 ? 4.747 -6.220 -17.098 1.00 91.69 116 PRO A CA 1
ATOM 938 C C . PRO A 1 116 ? 3.689 -6.016 -18.184 1.00 91.69 116 PRO A C 1
ATOM 940 O O . PRO A 1 116 ? 4.001 -5.511 -19.258 1.00 91.69 116 PRO A O 1
ATOM 943 N N . GLU A 1 117 ? 2.437 -6.370 -17.885 1.00 90.69 117 GLU A N 1
ATOM 944 C CA . GLU A 1 117 ? 1.303 -6.266 -18.826 1.00 90.69 117 GLU A CA 1
ATOM 945 C C . GLU A 1 117 ? 0.383 -5.064 -18.556 1.00 90.69 117 GLU A C 1
ATOM 947 O O . GLU A 1 117 ? -0.524 -4.771 -19.331 1.00 90.69 117 GLU A O 1
ATOM 952 N N . SER A 1 118 ? 0.586 -4.351 -17.446 1.00 90.44 118 SER A N 1
ATOM 953 C CA . SER A 1 118 ? -0.214 -3.177 -17.089 1.00 90.44 118 SER A CA 1
ATOM 954 C C . SER A 1 118 ? 0.592 -2.153 -16.307 1.00 90.44 118 SER A C 1
ATOM 956 O O . SER A 1 118 ? 1.493 -2.497 -15.535 1.00 90.44 118 SER A O 1
ATOM 958 N N . ASN A 1 119 ? 0.226 -0.880 -16.480 1.00 88.12 119 ASN A N 1
ATOM 959 C CA . ASN A 1 119 ? 0.829 0.221 -15.740 1.00 88.12 119 ASN A CA 1
ATOM 960 C C . ASN A 1 119 ? 0.756 -0.040 -14.237 1.00 88.12 119 ASN A C 1
ATOM 962 O O . ASN A 1 119 ? -0.230 -0.574 -13.725 1.00 88.12 119 ASN A O 1
ATOM 966 N N . THR A 1 120 ? 1.800 0.356 -13.522 1.00 85.69 120 THR A N 1
ATOM 967 C CA . THR A 1 120 ? 1.783 0.267 -12.061 1.00 85.69 120 THR A CA 1
ATOM 968 C C . THR A 1 120 ? 0.975 1.422 -11.499 1.00 85.69 120 THR A C 1
ATOM 970 O O . THR A 1 120 ? 1.236 2.585 -11.802 1.00 85.69 120 THR A O 1
ATOM 973 N N . THR A 1 121 ? -0.025 1.091 -10.690 1.00 83.44 121 THR A N 1
ATOM 974 C CA . THR A 1 121 ? -0.893 2.068 -10.033 1.00 83.44 121 THR A CA 1
ATOM 975 C C . THR A 1 121 ? -0.833 1.873 -8.530 1.00 83.44 121 THR A C 1
ATOM 977 O O . THR A 1 121 ? -0.599 0.769 -8.045 1.00 83.44 121 THR A O 1
ATOM 980 N N . MET A 1 122 ? -1.040 2.962 -7.796 1.00 86.75 122 MET A N 1
ATOM 981 C CA . MET A 1 122 ? -0.916 2.986 -6.345 1.00 86.75 122 MET A CA 1
ATOM 982 C C . MET A 1 122 ? -2.178 3.568 -5.708 1.00 86.75 122 MET A C 1
ATOM 984 O O . MET A 1 122 ? -2.919 4.319 -6.358 1.00 86.75 122 MET A O 1
ATOM 988 N N . ASP A 1 123 ? -2.457 3.208 -4.458 1.00 84.75 123 ASP A N 1
ATOM 989 C CA . ASP A 1 123 ? -3.464 3.897 -3.657 1.00 84.75 123 ASP A CA 1
ATOM 990 C C . ASP A 1 123 ? -2.905 5.221 -3.130 1.00 84.75 123 ASP A C 1
ATOM 992 O O . ASP A 1 123 ? -2.244 5.262 -2.099 1.00 84.75 123 ASP A O 1
ATOM 996 N N . CYS A 1 124 ? -3.156 6.306 -3.864 1.00 84.62 124 CYS A N 1
ATOM 997 C CA . CYS A 1 124 ? -2.633 7.631 -3.539 1.00 84.62 124 CYS A CA 1
ATOM 998 C C . CYS A 1 124 ? -3.144 8.197 -2.204 1.00 84.62 124 CYS A C 1
ATOM 1000 O O . CYS A 1 124 ? -2.606 9.207 -1.757 1.00 84.62 124 CYS A O 1
ATOM 1002 N N . ALA A 1 125 ? -4.174 7.596 -1.592 1.00 81.69 125 ALA A N 1
ATOM 1003 C CA . ALA A 1 125 ? -4.619 7.973 -0.252 1.00 81.69 125 ALA A CA 1
ATOM 1004 C C . ALA A 1 125 ? -3.673 7.448 0.839 1.00 81.69 125 ALA A C 1
ATOM 1006 O O . ALA A 1 125 ? -3.560 8.065 1.891 1.00 81.69 125 ALA A O 1
ATOM 1007 N N . LEU A 1 126 ? -2.986 6.332 0.575 1.00 87.19 126 LEU A N 1
ATOM 1008 C CA . LEU A 1 126 ? -2.173 5.612 1.558 1.00 87.19 126 LEU A CA 1
ATOM 1009 C C . LEU A 1 126 ? -0.698 5.527 1.183 1.00 87.19 126 LEU A C 1
ATOM 1011 O O . LEU A 1 126 ? 0.123 5.219 2.038 1.00 87.19 126 LEU A O 1
ATOM 1015 N N . PHE A 1 127 ? -0.348 5.775 -0.078 1.00 90.81 127 PHE A N 1
ATOM 1016 C CA . PHE A 1 127 ? 1.012 5.631 -0.574 1.00 90.81 127 PHE A CA 1
ATOM 1017 C C . PHE A 1 127 ? 1.364 6.715 -1.589 1.00 90.81 127 PHE A C 1
ATOM 1019 O O . PHE A 1 127 ? 0.588 7.037 -2.493 1.00 90.81 127 PHE A O 1
ATOM 1026 N N . ARG A 1 128 ? 2.595 7.214 -1.510 1.00 93.19 128 ARG A N 1
ATOM 1027 C CA . ARG A 1 128 ? 3.165 8.179 -2.451 1.00 93.19 128 ARG A CA 1
ATOM 1028 C C . ARG A 1 128 ? 4.508 7.687 -2.967 1.00 93.19 128 ARG A C 1
ATOM 1030 O O . ARG A 1 128 ? 5.359 7.260 -2.201 1.00 93.19 128 ARG A O 1
ATOM 1037 N N . PHE A 1 129 ? 4.731 7.775 -4.275 1.00 92.31 129 PHE A N 1
ATOM 1038 C CA . PHE A 1 129 ? 6.046 7.476 -4.841 1.00 92.31 129 PHE A CA 1
ATOM 1039 C C . PHE A 1 129 ? 7.098 8.451 -4.304 1.00 92.31 129 PHE A C 1
ATOM 1041 O O . PHE A 1 129 ? 6.877 9.664 -4.307 1.00 92.31 129 PHE A O 1
ATOM 1048 N N . THR A 1 130 ? 8.251 7.933 -3.881 1.00 94.88 130 THR A N 1
ATOM 1049 C CA . THR A 1 130 ? 9.346 8.791 -3.417 1.00 94.88 130 THR A CA 1
ATOM 1050 C C . THR A 1 130 ? 10.035 9.485 -4.594 1.00 94.88 130 THR A C 1
ATOM 1052 O O . THR A 1 130 ? 9.987 9.032 -5.740 1.00 94.88 130 THR A O 1
ATOM 1055 N N . SER A 1 131 ? 10.749 10.577 -4.310 1.00 94.69 131 SER A N 1
ATOM 1056 C CA . SER A 1 131 ? 11.558 11.298 -5.305 1.00 94.69 131 SER A CA 1
ATOM 1057 C C . SER A 1 131 ? 12.757 10.500 -5.830 1.00 94.69 131 SER A C 1
ATOM 1059 O O . SER A 1 131 ? 13.414 10.941 -6.770 1.00 94.69 131 SER A O 1
ATOM 1061 N N . LYS A 1 132 ? 13.052 9.330 -5.243 1.00 95.12 132 LYS A N 1
ATOM 1062 C CA . LYS A 1 132 ? 14.101 8.420 -5.721 1.00 95.12 132 LYS A CA 1
ATOM 1063 C C . LYS A 1 132 ? 13.646 7.555 -6.897 1.00 95.12 132 LYS A C 1
ATOM 1065 O O . LYS A 1 132 ? 14.474 6.861 -7.489 1.00 95.12 132 LYS A O 1
ATOM 1070 N N . ASN A 1 133 ? 12.361 7.584 -7.234 1.00 93.69 133 ASN A N 1
ATOM 1071 C CA . ASN A 1 133 ? 11.817 6.834 -8.353 1.00 93.69 133 ASN A CA 1
ATOM 1072 C C . ASN A 1 133 ? 11.842 7.647 -9.647 1.00 93.69 133 ASN A C 1
ATOM 1074 O O . ASN A 1 133 ? 11.747 8.874 -9.649 1.00 93.69 133 ASN A O 1
ATOM 1078 N N . GLN A 1 134 ? 11.873 6.929 -10.761 1.00 93.19 134 GLN A N 1
ATOM 1079 C CA . GLN A 1 134 ? 11.586 7.445 -12.091 1.00 93.19 134 GLN A CA 1
ATOM 1080 C C . GLN A 1 134 ? 10.691 6.468 -12.851 1.00 93.19 134 GLN A C 1
ATOM 1082 O O . GLN A 1 134 ? 10.597 5.289 -12.503 1.00 93.19 134 GLN A O 1
ATOM 1087 N N . ASN A 1 135 ? 10.072 6.952 -13.924 1.00 92.81 135 ASN A N 1
ATOM 1088 C CA . ASN A 1 135 ? 9.316 6.097 -14.826 1.00 92.81 135 ASN A CA 1
ATOM 1089 C C . ASN A 1 135 ? 10.259 5.408 -15.814 1.00 92.81 135 ASN A C 1
ATOM 1091 O O . ASN A 1 135 ? 11.083 6.056 -16.457 1.00 92.81 135 ASN A O 1
ATOM 1095 N N . ALA A 1 136 ? 10.081 4.105 -15.974 1.00 92.25 136 ALA A N 1
ATOM 1096 C CA . ALA 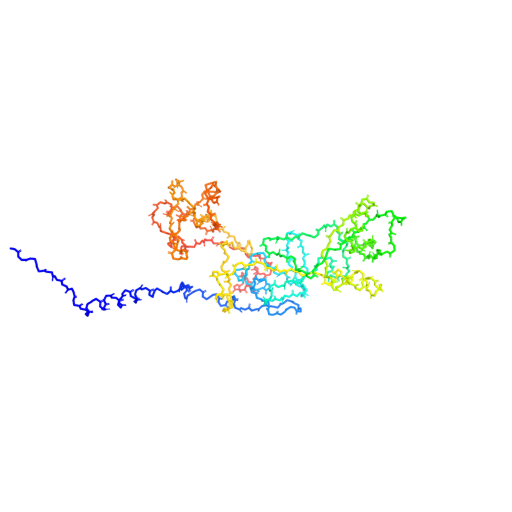A 1 136 ? 10.553 3.358 -17.124 1.00 92.25 136 ALA A CA 1
ATOM 1097 C C . ALA A 1 136 ? 9.349 2.884 -17.941 1.00 92.25 136 ALA A C 1
ATOM 1099 O O . ALA A 1 136 ? 8.268 2.643 -17.403 1.00 92.25 136 ALA A O 1
ATOM 1100 N N . THR A 1 137 ? 9.534 2.770 -19.250 1.00 93.31 137 THR A N 1
ATOM 1101 C CA . THR A 1 137 ? 8.515 2.286 -20.180 1.00 93.31 137 THR A CA 1
ATOM 1102 C C . THR A 1 137 ? 9.009 1.020 -20.852 1.00 93.31 137 THR A C 1
ATOM 1104 O O . THR A 1 137 ? 10.121 0.981 -21.378 1.00 93.31 137 THR A O 1
ATOM 1107 N N . LEU A 1 138 ? 8.165 -0.001 -20.821 1.00 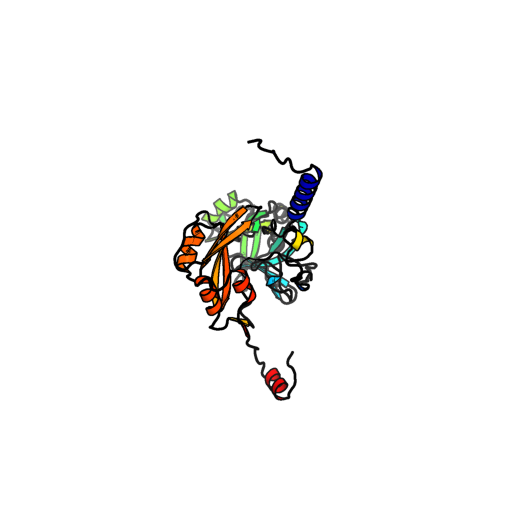93.50 138 LEU A N 1
ATOM 1108 C CA . LEU A 1 138 ? 8.333 -1.257 -21.525 1.00 93.50 138 LEU A CA 1
ATOM 1109 C C . LEU A 1 138 ? 7.476 -1.242 -22.776 1.00 93.50 138 LEU A C 1
ATOM 1111 O O . LEU A 1 138 ? 6.277 -0.977 -22.706 1.00 93.50 138 LEU A O 1
ATOM 1115 N N . LEU A 1 139 ? 8.111 -1.505 -23.907 1.00 93.38 139 LEU A N 1
ATOM 1116 C CA . LEU A 1 139 ? 7.493 -1.479 -25.218 1.00 93.38 139 LEU A CA 1
ATOM 1117 C C . LEU A 1 139 ? 7.592 -2.873 -25.840 1.00 93.38 139 LEU A C 1
ATOM 1119 O O . LEU A 1 139 ? 8.694 -3.413 -25.967 1.00 93.38 139 LEU A O 1
ATOM 1123 N N . TYR A 1 140 ? 6.450 -3.437 -26.217 1.00 92.88 140 TYR A N 1
ATOM 1124 C CA . TYR A 1 140 ? 6.341 -4.780 -26.786 1.00 92.88 140 TYR A CA 1
ATOM 1125 C C . TYR A 1 140 ? 5.904 -4.712 -28.245 1.00 92.88 140 TYR A C 1
ATOM 1127 O O . TYR A 1 140 ? 5.162 -3.803 -28.630 1.00 92.88 140 TYR A O 1
ATOM 1135 N N . ASP A 1 141 ? 6.369 -5.683 -29.034 1.00 91.75 141 ASP A N 1
ATOM 1136 C CA . ASP A 1 141 ? 5.997 -5.861 -30.443 1.00 91.75 141 ASP A CA 1
ATOM 1137 C C . ASP A 1 141 ? 6.113 -4.559 -31.256 1.00 91.75 141 ASP A C 1
ATOM 1139 O O . ASP A 1 141 ? 5.202 -4.123 -31.959 1.00 91.75 141 ASP A O 1
ATOM 1143 N N . CYS A 1 142 ? 7.258 -3.891 -31.109 1.00 90.00 142 CYS A N 1
ATOM 1144 C CA . CYS A 1 142 ? 7.593 -2.690 -31.866 1.00 90.00 142 CYS A CA 1
ATOM 1145 C C . CYS A 1 142 ? 8.178 -3.037 -33.234 1.00 90.00 142 CYS A C 1
ATOM 1147 O O . CYS A 1 142 ? 8.881 -4.038 -33.387 1.00 90.00 142 CYS A O 1
ATOM 1149 N N . ASP A 1 143 ? 7.995 -2.142 -34.203 1.00 86.31 143 ASP A N 1
ATOM 1150 C CA . ASP A 1 143 ? 8.700 -2.226 -35.482 1.00 86.31 143 ASP A CA 1
ATOM 1151 C C . ASP A 1 143 ? 10.224 -2.022 -35.276 1.00 86.31 143 ASP A C 1
ATOM 1153 O O . ASP A 1 143 ? 10.649 -0.933 -34.857 1.00 86.31 143 ASP A O 1
ATOM 1157 N N . PRO A 1 144 ? 11.063 -3.045 -35.542 1.00 77.88 144 PRO A N 1
ATOM 1158 C CA . PRO A 1 144 ? 12.488 -3.018 -35.222 1.00 77.88 144 PRO A CA 1
ATOM 1159 C C . PRO A 1 144 ? 13.272 -1.962 -36.007 1.00 77.88 144 PRO A C 1
ATOM 1161 O O . PRO A 1 144 ? 14.334 -1.545 -35.551 1.00 77.88 144 PRO A O 1
ATOM 1164 N N . GLU A 1 145 ? 12.764 -1.481 -37.148 1.00 80.31 145 GLU A N 1
ATOM 1165 C CA . GLU A 1 145 ? 13.428 -0.421 -37.923 1.00 80.31 145 GLU A CA 1
ATOM 1166 C C . GLU A 1 145 ? 13.450 0.934 -37.192 1.00 80.31 145 GLU A C 1
ATOM 1168 O O . GLU A 1 145 ? 14.262 1.804 -37.515 1.00 80.31 145 GLU A O 1
ATOM 1173 N N . PHE A 1 146 ? 12.583 1.119 -36.190 1.00 75.81 146 PHE A N 1
ATOM 1174 C CA . PHE A 1 146 ? 12.405 2.388 -35.481 1.00 75.81 146 PHE A CA 1
ATOM 1175 C C . PHE A 1 146 ? 12.931 2.382 -34.044 1.00 75.81 146 PHE A C 1
ATOM 1177 O O . PHE A 1 146 ? 12.866 3.422 -33.386 1.00 75.81 146 PHE A O 1
ATOM 1184 N N . LEU A 1 147 ? 13.459 1.257 -33.553 1.00 77.44 147 LEU A N 1
ATOM 1185 C CA . LEU A 1 147 ? 14.035 1.180 -32.213 1.00 77.44 147 LEU A CA 1
ATOM 1186 C C . LEU A 1 147 ? 15.457 1.769 -32.211 1.00 77.44 147 LEU A C 1
ATOM 1188 O O . LEU A 1 147 ? 16.356 1.231 -32.862 1.00 77.44 147 LEU A O 1
ATOM 1192 N N . PRO A 1 148 ? 15.700 2.889 -31.505 1.00 77.19 148 PRO A N 1
ATOM 1193 C CA . PRO A 1 148 ? 17.031 3.469 -31.431 1.00 77.19 148 PRO A CA 1
ATOM 1194 C C . PRO A 1 148 ? 17.967 2.598 -30.579 1.00 77.19 148 PRO A C 1
ATOM 1196 O O . PRO A 1 148 ? 17.523 1.952 -29.634 1.00 77.19 148 PRO A O 1
ATOM 1199 N N . PRO A 1 149 ? 19.293 2.674 -30.793 1.00 71.38 149 PRO A N 1
ATOM 1200 C CA . PRO A 1 149 ? 20.286 1.900 -30.034 1.00 71.38 149 PRO A CA 1
ATOM 1201 C C . PRO A 1 149 ? 20.358 2.250 -28.534 1.00 71.38 149 PRO A C 1
ATOM 1203 O O . PRO A 1 149 ? 21.127 1.650 -27.794 1.00 71.38 149 PRO A O 1
ATOM 1206 N N . GLN A 1 150 ? 19.592 3.247 -28.089 1.00 73.94 150 GLN A N 1
ATOM 1207 C CA . GLN A 1 150 ? 19.516 3.716 -26.704 1.00 73.94 150 GLN A CA 1
ATOM 1208 C C . GLN A 1 150 ? 18.509 2.915 -25.861 1.00 73.94 150 GLN A C 1
ATOM 1210 O O . GLN A 1 150 ? 18.407 3.152 -24.659 1.00 73.94 150 GLN A O 1
ATOM 1215 N N . THR A 1 151 ? 17.750 1.994 -26.465 1.00 79.12 151 THR A N 1
ATOM 1216 C CA . THR A 1 151 ? 16.846 1.091 -25.741 1.00 79.12 151 THR A CA 1
ATOM 1217 C C . THR A 1 151 ? 17.613 -0.090 -25.154 1.00 79.12 151 THR A C 1
ATOM 1219 O O . THR A 1 151 ? 18.495 -0.648 -25.806 1.00 79.12 151 THR A O 1
ATOM 1222 N N . SER A 1 152 ? 17.263 -0.506 -23.938 1.00 86.12 152 SER A N 1
ATOM 1223 C CA . SER A 1 152 ? 17.754 -1.765 -23.362 1.00 86.12 152 SER A CA 1
ATOM 1224 C C . SER A 1 152 ? 16.764 -2.896 -23.627 1.00 86.12 152 SER A C 1
ATOM 1226 O O . SER A 1 152 ? 15.572 -2.649 -23.771 1.00 86.12 152 SER A O 1
ATOM 1228 N N . GLU A 1 153 ? 17.242 -4.132 -23.679 1.00 86.06 153 GLU A N 1
ATOM 1229 C CA . GLU A 1 153 ? 16.391 -5.310 -23.850 1.00 86.06 153 GLU A CA 1
ATOM 1230 C C . GLU A 1 153 ? 16.038 -5.917 -22.485 1.00 86.06 153 GLU A C 1
ATOM 1232 O O . GLU A 1 153 ? 16.920 -6.192 -21.670 1.00 86.06 153 GLU A O 1
ATOM 1237 N N . LEU A 1 154 ? 14.745 -6.133 -22.240 1.00 87.81 154 LEU A N 1
ATOM 1238 C CA . LEU A 1 154 ? 14.234 -6.926 -21.126 1.00 87.81 154 LEU A CA 1
ATOM 1239 C C . LEU A 1 154 ? 13.873 -8.321 -21.637 1.00 87.81 154 LEU A C 1
ATOM 1241 O O . LEU A 1 154 ? 13.099 -8.440 -22.586 1.00 87.81 154 LEU A O 1
ATOM 1245 N N . LEU A 1 155 ? 14.358 -9.353 -20.946 1.00 87.94 155 LEU A N 1
ATOM 1246 C CA . LEU A 1 155 ? 13.885 -10.725 -21.108 1.00 87.94 155 LEU A CA 1
ATOM 1247 C C . LEU A 1 155 ? 12.987 -11.086 -19.923 1.00 87.94 155 LEU A C 1
ATOM 1249 O O . LEU A 1 155 ? 13.459 -11.149 -18.785 1.00 87.94 155 LEU A O 1
ATOM 1253 N N . CYS A 1 156 ? 11.712 -11.346 -20.185 1.00 90.00 156 CYS A N 1
ATOM 1254 C CA . CYS A 1 156 ? 10.722 -11.691 -19.167 1.00 90.00 156 CYS A CA 1
ATOM 1255 C C . CYS A 1 156 ? 9.926 -12.940 -19.558 1.00 90.00 156 CYS A C 1
ATOM 1257 O O . CYS A 1 156 ? 10.011 -13.426 -20.682 1.00 90.00 156 CYS A O 1
ATOM 1259 N N . MET A 1 157 ? 9.167 -13.486 -18.613 1.00 90.31 157 MET A N 1
ATOM 1260 C CA . MET A 1 157 ? 8.330 -14.662 -18.813 1.00 90.31 157 MET A CA 1
ATOM 1261 C C . MET A 1 157 ? 6.862 -14.249 -18.922 1.00 90.31 157 MET A C 1
ATOM 1263 O O . MET A 1 157 ? 6.323 -13.608 -18.018 1.00 90.31 157 MET A O 1
ATOM 1267 N N . LYS A 1 158 ? 6.201 -14.670 -20.002 1.00 90.19 158 LYS A N 1
ATOM 1268 C CA . LYS A 1 158 ? 4.751 -14.548 -20.195 1.00 90.19 158 LYS A CA 1
ATOM 1269 C C . LYS A 1 158 ? 4.178 -15.914 -20.533 1.00 90.19 158 LYS A C 1
ATOM 1271 O O . LYS A 1 158 ? 4.631 -16.573 -21.468 1.00 90.19 158 LYS A O 1
ATOM 1276 N N . ASN A 1 159 ? 3.198 -16.379 -19.757 1.00 87.25 159 ASN A N 1
ATOM 1277 C CA . ASN A 1 159 ? 2.591 -17.709 -19.927 1.00 87.25 159 ASN A CA 1
ATOM 1278 C C . ASN A 1 159 ? 3.632 -18.850 -20.037 1.00 87.25 159 ASN A C 1
ATOM 1280 O O . ASN A 1 159 ? 3.505 -19.748 -20.873 1.00 87.25 159 ASN A O 1
ATOM 1284 N N . GLY A 1 160 ? 4.701 -18.779 -19.233 1.00 84.25 160 GLY A N 1
ATOM 1285 C CA . GLY A 1 160 ? 5.788 -19.766 -19.215 1.00 84.25 160 GLY A CA 1
ATOM 1286 C C . GLY A 1 160 ? 6.736 -19.722 -20.420 1.00 84.25 160 GLY A C 1
ATOM 1287 O O . GLY A 1 160 ? 7.556 -20.626 -20.575 1.00 84.25 160 GLY A O 1
ATOM 1288 N N . LYS A 1 161 ? 6.647 -18.701 -21.280 1.00 89.81 161 LYS A N 1
ATOM 1289 C CA . LYS A 1 161 ? 7.533 -18.515 -22.435 1.00 89.81 161 LYS A CA 1
ATOM 1290 C C . LYS A 1 161 ? 8.373 -17.245 -22.286 1.00 89.81 161 LYS A C 1
ATOM 1292 O O . LYS A 1 161 ? 7.848 -16.252 -21.784 1.00 89.81 161 LYS A O 1
ATOM 1297 N N . PRO A 1 162 ? 9.641 -17.266 -22.733 1.00 89.81 162 PRO A N 1
ATOM 1298 C CA . PRO A 1 162 ? 10.459 -16.066 -22.792 1.00 89.81 162 PRO A CA 1
ATOM 1299 C C . PRO A 1 162 ? 9.896 -15.091 -23.830 1.00 89.81 162 PRO A C 1
ATOM 1301 O O . PRO A 1 162 ? 9.580 -15.483 -24.955 1.00 89.81 162 PRO A O 1
ATOM 1304 N N . GLU A 1 163 ? 9.799 -13.827 -23.444 1.00 90.56 163 GLU A N 1
ATOM 1305 C CA . GLU A 1 163 ? 9.329 -12.709 -24.253 1.00 90.56 163 GLU A CA 1
ATOM 1306 C C . GLU A 1 163 ? 10.277 -11.523 -24.075 1.00 90.56 163 GLU A C 1
ATOM 1308 O O . GLU A 1 163 ? 10.901 -11.347 -23.023 1.00 90.56 163 GLU A O 1
ATOM 1313 N N . HIS A 1 164 ? 10.411 -10.739 -25.140 1.00 88.94 164 HIS A N 1
ATOM 1314 C CA . HIS A 1 164 ? 11.347 -9.630 -25.212 1.00 88.94 164 HIS A CA 1
ATOM 1315 C C . HIS A 1 164 ? 10.584 -8.312 -25.221 1.00 88.94 164 HIS A C 1
ATOM 1317 O O . HIS A 1 164 ? 9.591 -8.163 -25.931 1.00 88.94 164 HIS A O 1
ATOM 1323 N N . ALA A 1 165 ? 11.082 -7.341 -24.465 1.00 90.69 165 ALA A N 1
ATOM 1324 C CA . ALA A 1 165 ? 10.555 -5.986 -24.464 1.00 90.69 165 ALA A CA 1
ATOM 1325 C C . ALA A 1 165 ? 11.686 -4.967 -24.557 1.00 90.69 165 ALA A C 1
ATOM 1327 O O . ALA A 1 165 ? 12.781 -5.172 -24.031 1.00 90.69 165 ALA A O 1
ATOM 1328 N N . SER A 1 166 ? 11.404 -3.832 -25.187 1.00 90.69 166 SER A N 1
ATOM 1329 C CA . SER A 1 166 ? 12.308 -2.685 -25.170 1.00 90.69 166 SER A CA 1
ATOM 1330 C C . SER A 1 166 ? 12.059 -1.862 -23.910 1.00 90.69 166 SER A C 1
ATOM 1332 O O . SER A 1 166 ? 10.956 -1.370 -23.687 1.00 90.69 166 SER A O 1
ATOM 1334 N N . PHE A 1 167 ? 13.087 -1.699 -23.085 1.00 90.12 167 PHE A N 1
ATOM 1335 C CA . PHE A 1 167 ? 13.070 -0.923 -21.852 1.00 90.12 167 PHE A CA 1
ATOM 1336 C C . PHE A 1 167 ? 13.686 0.456 -22.077 1.00 90.12 167 PHE A C 1
ATOM 1338 O O . PHE A 1 167 ? 14.842 0.586 -22.494 1.00 90.12 167 PHE A O 1
ATOM 1345 N N . VAL A 1 168 ? 12.911 1.494 -21.773 1.00 90.69 168 VAL A N 1
ATOM 1346 C CA . VAL A 1 168 ? 13.262 2.891 -22.041 1.00 90.69 168 VAL A CA 1
ATOM 1347 C C . VAL A 1 168 ? 13.023 3.734 -20.795 1.00 90.69 168 VAL A C 1
ATOM 1349 O O . VAL A 1 168 ? 11.914 3.787 -20.271 1.00 90.69 168 VAL A O 1
ATOM 1352 N N . THR A 1 169 ? 14.058 4.420 -20.317 1.00 89.88 169 THR A N 1
ATOM 1353 C CA . THR A 1 169 ? 13.974 5.328 -19.157 1.00 89.88 169 THR A CA 1
ATOM 1354 C C . THR A 1 169 ? 13.714 6.777 -19.563 1.00 89.88 169 THR A C 1
ATOM 1356 O O . THR A 1 169 ? 13.135 7.546 -18.799 1.00 89.88 169 THR A O 1
ATOM 1359 N N . ASP A 1 170 ? 14.096 7.158 -20.784 1.00 89.44 170 ASP A N 1
ATOM 1360 C CA . ASP A 1 170 ? 13.770 8.465 -21.345 1.00 89.44 170 ASP A CA 1
ATOM 1361 C C . ASP A 1 170 ? 12.280 8.508 -21.712 1.00 89.44 170 ASP A C 1
ATOM 1363 O O . ASP A 1 170 ? 11.831 7.907 -22.689 1.00 89.44 170 ASP A O 1
ATOM 1367 N N . THR A 1 171 ? 11.502 9.235 -20.910 1.00 88.62 171 THR A N 1
ATOM 1368 C CA . THR A 1 171 ? 10.049 9.344 -21.087 1.00 88.62 171 THR A CA 1
ATOM 1369 C C . THR A 1 171 ? 9.670 10.017 -22.410 1.00 88.62 171 THR A C 1
ATOM 1371 O O . THR A 1 171 ? 8.648 9.682 -23.006 1.00 88.62 171 THR A O 1
ATOM 1374 N N . TYR A 1 172 ? 10.477 10.962 -22.898 1.00 89.69 172 TYR A N 1
ATOM 1375 C CA . TYR A 1 172 ? 10.203 11.638 -24.163 1.00 89.69 172 TYR A CA 1
ATOM 1376 C C . TYR A 1 172 ? 10.396 10.685 -25.344 1.00 89.69 172 TYR A C 1
ATOM 1378 O O . TYR A 1 172 ? 9.549 10.628 -26.239 1.00 89.69 172 TYR A O 1
ATOM 1386 N N . LEU A 1 173 ? 11.474 9.900 -25.321 1.00 89.56 173 LEU A N 1
ATOM 1387 C CA . LEU A 1 173 ? 11.713 8.865 -26.318 1.00 89.56 173 LEU A CA 1
ATOM 1388 C C . LEU A 1 173 ? 10.643 7.767 -26.256 1.00 89.56 173 LEU A C 1
ATOM 1390 O O . LEU A 1 173 ? 10.079 7.400 -27.287 1.00 89.56 173 LEU A O 1
ATOM 1394 N N . ALA A 1 174 ? 10.319 7.289 -25.053 1.00 90.12 174 ALA A N 1
ATOM 1395 C CA . ALA A 1 174 ? 9.295 6.273 -24.839 1.00 90.12 174 ALA A CA 1
ATOM 1396 C C . ALA A 1 174 ? 7.937 6.688 -25.424 1.00 90.12 174 ALA A C 1
ATOM 1398 O O . ALA A 1 174 ? 7.309 5.903 -26.127 1.00 90.12 174 ALA A O 1
ATOM 1399 N N . ASN A 1 175 ? 7.514 7.939 -25.217 1.00 89.94 175 ASN A N 1
ATOM 1400 C CA . ASN A 1 175 ? 6.254 8.454 -25.759 1.00 89.94 175 ASN A CA 1
ATOM 1401 C C . ASN A 1 175 ? 6.228 8.496 -27.294 1.00 89.94 175 ASN A C 1
ATOM 1403 O O . ASN A 1 175 ? 5.184 8.253 -27.897 1.00 89.94 175 ASN A O 1
ATOM 1407 N N . GLN A 1 176 ? 7.360 8.788 -27.943 1.00 89.06 176 GLN A N 1
ATOM 1408 C CA . GLN A 1 176 ? 7.446 8.742 -29.405 1.00 89.06 176 GLN A CA 1
ATOM 1409 C C . GLN A 1 176 ? 7.321 7.308 -29.931 1.00 89.06 176 GLN A C 1
ATOM 1411 O O . GLN A 1 176 ? 6.595 7.063 -30.898 1.00 89.06 176 GLN A O 1
ATOM 1416 N N . LEU A 1 177 ? 8.006 6.367 -29.277 1.00 89.25 177 LEU A N 1
ATOM 1417 C CA . LEU A 1 177 ? 8.018 4.959 -29.667 1.00 89.25 177 LEU A CA 1
ATOM 1418 C C . LEU A 1 177 ? 6.705 4.243 -29.346 1.00 89.25 177 LEU A C 1
ATOM 1420 O O . LEU A 1 177 ? 6.296 3.388 -30.120 1.00 89.25 177 LEU A O 1
ATOM 1424 N N . ALA A 1 178 ? 6.002 4.630 -28.279 1.00 89.88 178 ALA A N 1
ATOM 1425 C CA . ALA A 1 178 ? 4.756 3.994 -27.848 1.00 89.88 178 ALA A CA 1
ATOM 1426 C C . ALA A 1 178 ? 3.686 3.937 -28.951 1.00 89.88 178 ALA A C 1
ATOM 1428 O O . ALA A 1 178 ? 2.924 2.983 -29.014 1.00 89.88 178 ALA A O 1
ATOM 1429 N N . SER A 1 179 ? 3.653 4.922 -29.857 1.00 87.75 179 SER A N 1
ATOM 1430 C CA . SER A 1 179 ? 2.731 4.931 -31.005 1.00 87.75 179 SER A CA 1
ATOM 1431 C C . SER A 1 179 ? 3.036 3.881 -32.087 1.00 87.75 179 SER A C 1
ATOM 1433 O O . SER A 1 179 ? 2.224 3.679 -32.987 1.00 87.75 179 SER A O 1
ATOM 1435 N N . ARG A 1 180 ? 4.209 3.243 -32.024 1.00 89.88 180 ARG A N 1
ATOM 1436 C CA . ARG A 1 180 ? 4.742 2.279 -33.003 1.00 89.88 180 ARG A CA 1
ATOM 1437 C C . ARG A 1 180 ? 4.904 0.869 -32.426 1.00 89.88 180 ARG A C 1
ATOM 1439 O O . ARG A 1 180 ? 5.560 0.036 -33.044 1.00 89.88 180 ARG A O 1
ATOM 1446 N N . CYS A 1 181 ? 4.352 0.634 -31.244 1.00 92.00 181 CYS A N 1
ATOM 1447 C CA . CYS A 1 181 ? 4.412 -0.630 -30.524 1.00 92.00 181 CYS A CA 1
ATOM 1448 C C . CYS A 1 181 ? 2.984 -1.058 -30.179 1.00 92.00 181 CYS A C 1
ATOM 1450 O O . CYS A 1 181 ? 2.125 -0.199 -29.965 1.00 92.00 181 CYS A O 1
ATOM 1452 N N . GLU A 1 182 ? 2.715 -2.361 -30.122 1.00 93.69 182 GLU A N 1
ATOM 1453 C CA . GLU A 1 182 ? 1.365 -2.853 -29.812 1.00 93.69 182 GLU A CA 1
ATOM 1454 C C . GLU A 1 182 ? 0.976 -2.596 -28.352 1.00 93.69 182 GLU A C 1
ATOM 1456 O O . GLU A 1 182 ? -0.184 -2.302 -28.052 1.00 93.69 182 GLU A O 1
ATOM 1461 N N . LEU A 1 183 ? 1.951 -2.663 -27.442 1.00 94.19 183 LEU A N 1
ATOM 1462 C CA . LEU A 1 183 ? 1.747 -2.459 -26.013 1.00 94.19 183 LEU A CA 1
ATOM 1463 C C . LEU A 1 183 ? 2.859 -1.587 -25.421 1.00 94.19 183 LEU A C 1
ATOM 1465 O O . LEU A 1 183 ? 4.047 -1.788 -25.676 1.00 94.19 183 LEU A O 1
ATOM 1469 N N . SER A 1 184 ? 2.448 -0.630 -24.589 1.00 94.44 184 SER A N 1
ATOM 1470 C CA . SER A 1 184 ? 3.328 0.244 -23.815 1.00 94.44 184 SER A CA 1
ATOM 1471 C C . SER A 1 184 ? 2.906 0.221 -22.351 1.00 94.44 184 SER A C 1
ATOM 1473 O O . SER A 1 184 ? 1.743 0.481 -22.033 1.00 94.44 184 SER A O 1
ATOM 1475 N N . VAL A 1 185 ? 3.846 -0.109 -21.466 1.00 94.56 185 VAL A N 1
ATOM 1476 C CA . VAL A 1 185 ? 3.606 -0.273 -20.030 1.00 94.56 185 VAL A CA 1
ATOM 1477 C C . VAL A 1 185 ? 4.583 0.579 -19.235 1.00 94.56 185 VAL A C 1
ATOM 1479 O O . VAL A 1 185 ? 5.797 0.440 -19.361 1.00 94.56 185 VAL A O 1
ATOM 1482 N N . VAL A 1 186 ? 4.051 1.447 -18.377 1.00 92.38 186 VAL A N 1
ATOM 1483 C CA . VAL A 1 186 ? 4.834 2.330 -17.509 1.00 92.38 186 VAL A CA 1
ATOM 1484 C C . VAL A 1 186 ? 4.985 1.709 -16.125 1.00 92.38 186 VAL A C 1
ATOM 1486 O O . VAL A 1 186 ? 4.002 1.366 -15.456 1.00 92.38 186 VAL A O 1
ATOM 1489 N N . VAL A 1 187 ? 6.233 1.596 -15.677 1.00 93.25 187 VAL A N 1
ATOM 1490 C CA . VAL A 1 187 ? 6.601 1.016 -14.385 1.00 93.25 187 VAL A CA 1
ATOM 1491 C C . VAL A 1 187 ? 7.550 1.948 -13.622 1.00 93.25 187 VAL A C 1
ATOM 1493 O O . VAL A 1 187 ? 8.443 2.546 -14.226 1.00 93.25 187 VAL A O 1
ATOM 1496 N N . PRO A 1 188 ? 7.378 2.098 -12.301 1.00 93.88 188 PRO A N 1
ATOM 1497 C CA . PRO A 1 188 ? 8.319 2.820 -11.462 1.00 93.88 188 PRO A CA 1
ATOM 1498 C C . PRO A 1 188 ? 9.566 1.967 -11.221 1.00 93.88 188 PRO A C 1
ATOM 1500 O O . PRO A 1 188 ? 9.479 0.768 -10.957 1.00 93.88 188 PRO A O 1
ATOM 1503 N N . VAL A 1 189 ? 10.729 2.608 -11.282 1.00 93.44 189 VAL A N 1
ATOM 1504 C CA . VAL A 1 189 ? 12.027 2.017 -10.935 1.00 93.44 189 VAL A CA 1
ATOM 1505 C C . VAL A 1 189 ? 12.854 3.024 -10.149 1.00 93.44 189 VAL A C 1
ATOM 1507 O O . VAL A 1 189 ? 12.674 4.236 -10.295 1.00 93.44 189 VAL A O 1
ATOM 1510 N N . LEU A 1 190 ? 13.797 2.549 -9.338 1.00 94.19 190 LEU A N 1
ATOM 1511 C CA . LEU A 1 190 ? 14.754 3.437 -8.679 1.00 94.19 190 LEU A CA 1
ATOM 1512 C C . LEU A 1 190 ? 15.676 4.115 -9.701 1.00 94.19 190 LEU A C 1
ATOM 1514 O O . LEU A 1 190 ? 16.275 3.455 -10.553 1.00 94.19 190 LEU A O 1
ATOM 1518 N N . LEU A 1 191 ? 15.855 5.431 -9.556 1.00 91.38 191 LEU A N 1
ATOM 1519 C CA . LEU A 1 191 ? 16.793 6.244 -10.342 1.00 91.38 191 LEU A CA 1
ATOM 1520 C C . LEU A 1 191 ? 18.196 5.622 -10.357 1.00 91.38 191 LEU A C 1
ATOM 1522 O O . LEU A 1 191 ? 18.799 5.442 -11.412 1.00 91.38 191 LEU A O 1
ATOM 1526 N N . THR A 1 192 ? 18.691 5.240 -9.179 1.00 89.69 192 THR A N 1
ATOM 1527 C CA . THR A 1 192 ? 20.022 4.646 -8.996 1.00 89.69 192 THR A CA 1
ATOM 1528 C C . THR A 1 192 ? 20.147 3.252 -9.606 1.00 89.69 192 THR A C 1
ATOM 1530 O O . THR A 1 192 ? 21.230 2.898 -10.062 1.00 89.69 192 THR A O 1
ATOM 1533 N N . ALA A 1 193 ? 19.060 2.474 -9.653 1.00 87.00 193 ALA A N 1
ATOM 1534 C CA . ALA A 1 193 ? 19.052 1.148 -10.269 1.00 87.00 193 ALA A CA 1
ATOM 1535 C C . ALA A 1 193 ? 19.077 1.237 -11.800 1.00 87.00 193 ALA A C 1
ATOM 1537 O O . ALA A 1 193 ? 19.719 0.428 -12.459 1.00 87.00 193 ALA A O 1
ATOM 1538 N N . ALA A 1 194 ? 18.408 2.241 -12.369 1.00 85.94 194 ALA A N 1
ATOM 1539 C CA . ALA A 1 194 ? 18.326 2.435 -13.811 1.00 85.94 194 ALA A CA 1
ATOM 1540 C C . ALA A 1 194 ? 19.539 3.176 -14.408 1.00 85.94 194 ALA A C 1
ATOM 1542 O O . ALA A 1 194 ? 19.833 3.026 -15.592 1.00 85.94 194 ALA A O 1
ATOM 1543 N N . GLN A 1 195 ? 20.266 3.963 -13.609 1.00 80.38 195 GLN A N 1
ATOM 1544 C CA . GLN A 1 195 ? 21.412 4.758 -14.065 1.00 80.38 195 GLN A CA 1
ATOM 1545 C C . GLN A 1 195 ? 22.509 3.931 -14.784 1.00 80.38 195 GLN A C 1
ATOM 1547 O O . GLN A 1 195 ? 22.966 4.366 -15.847 1.00 80.38 195 GLN A O 1
ATOM 1552 N N . PRO A 1 196 ? 22.906 2.729 -14.309 1.00 75.38 196 PRO A N 1
ATOM 1553 C CA . PRO A 1 196 ? 23.928 1.901 -14.956 1.00 75.38 196 PRO A CA 1
ATOM 1554 C C . PRO A 1 196 ? 23.524 1.311 -16.318 1.00 75.38 196 PRO A C 1
ATOM 1556 O O . PRO A 1 196 ? 24.403 0.841 -17.045 1.00 75.38 196 PRO A O 1
ATOM 1559 N N . LEU A 1 197 ? 22.238 1.361 -16.702 1.00 72.44 197 LEU A N 1
ATOM 1560 C CA . LEU A 1 197 ? 21.773 0.881 -18.015 1.00 72.44 197 LEU A CA 1
ATOM 1561 C C . LEU A 1 197 ? 22.406 1.665 -19.173 1.00 72.44 197 LEU A C 1
ATOM 1563 O O . LEU A 1 197 ? 22.633 1.113 -20.244 1.00 72.44 197 LEU A O 1
ATOM 1567 N N . THR A 1 198 ? 22.776 2.926 -18.930 1.00 59.53 198 THR A N 1
ATOM 1568 C CA . THR A 1 198 ? 23.462 3.788 -19.911 1.00 59.53 198 THR A CA 1
ATOM 1569 C C . THR A 1 198 ? 24.853 3.282 -20.313 1.00 59.53 198 THR A C 1
ATOM 1571 O O . THR A 1 198 ? 25.369 3.694 -21.347 1.00 59.53 198 THR A O 1
ATOM 1574 N N . ASN A 1 199 ? 25.439 2.363 -19.534 1.00 56.12 199 ASN A N 1
ATOM 1575 C CA . ASN A 1 199 ? 26.763 1.780 -19.769 1.00 56.12 199 ASN A CA 1
ATOM 1576 C C . ASN A 1 199 ? 26.727 0.272 -20.092 1.00 56.12 199 ASN A C 1
ATOM 1578 O O . ASN A 1 199 ? 27.776 -0.368 -20.042 1.00 56.12 199 ASN A O 1
ATOM 1582 N N . HIS A 1 200 ? 25.552 -0.315 -20.370 1.00 57.25 200 HIS A N 1
ATOM 1583 C CA . HIS A 1 200 ? 25.363 -1.769 -20.559 1.00 57.25 200 HIS A CA 1
ATOM 1584 C C . HIS A 1 200 ? 25.915 -2.638 -19.405 1.00 57.25 200 HIS A C 1
ATOM 1586 O O . HIS A 1 200 ? 26.268 -3.798 -19.603 1.00 57.25 200 HIS A O 1
ATOM 1592 N N . ALA A 1 201 ? 26.022 -2.075 -18.198 1.00 51.25 201 ALA A N 1
ATOM 1593 C CA . ALA A 1 201 ? 26.659 -2.723 -17.051 1.00 51.25 201 ALA A CA 1
ATOM 1594 C C . ALA A 1 201 ? 25.696 -3.591 -16.220 1.00 51.25 201 ALA A C 1
ATOM 1596 O O . ALA A 1 201 ? 26.151 -4.321 -15.344 1.00 51.25 201 ALA A O 1
ATOM 1597 N N . LEU A 1 202 ? 24.387 -3.499 -16.477 1.00 58.91 202 LEU A N 1
ATOM 1598 C CA . LEU A 1 202 ? 23.338 -4.205 -15.744 1.00 58.91 202 LEU A CA 1
ATOM 1599 C C . LEU A 1 202 ? 22.330 -4.845 -16.701 1.00 58.91 202 LEU A C 1
ATOM 1601 O O . LEU A 1 202 ? 22.006 -4.265 -17.739 1.00 58.91 202 LEU A O 1
ATOM 1605 N N . LEU A 1 203 ? 21.787 -5.998 -16.308 1.00 69.31 203 LEU A N 1
ATOM 1606 C CA . LEU A 1 203 ? 20.627 -6.597 -16.965 1.00 69.31 203 LEU A CA 1
ATOM 1607 C C . LEU A 1 203 ? 19.362 -5.851 -16.526 1.00 69.31 203 LEU A C 1
ATOM 1609 O O . LEU A 1 203 ? 19.162 -5.599 -15.339 1.00 69.31 203 LEU A O 1
ATOM 1613 N N . THR A 1 204 ? 18.468 -5.529 -17.458 1.00 71.75 204 THR A N 1
ATOM 1614 C CA . THR A 1 204 ? 17.202 -4.836 -17.158 1.00 71.75 204 THR A CA 1
ATOM 1615 C C . THR A 1 204 ? 16.344 -5.588 -16.128 1.00 71.75 204 THR A C 1
ATOM 1617 O O . THR A 1 204 ? 15.632 -4.969 -15.336 1.00 71.75 204 THR A O 1
ATOM 1620 N N . ASN A 1 205 ? 16.491 -6.913 -16.059 1.00 76.75 205 ASN A N 1
ATOM 1621 C CA . ASN A 1 205 ? 15.861 -7.768 -15.054 1.00 76.75 205 ASN A CA 1
ATOM 1622 C C . ASN A 1 205 ? 16.266 -7.379 -13.622 1.00 76.75 205 ASN A C 1
ATOM 1624 O O . ASN A 1 205 ? 15.421 -7.342 -12.731 1.00 76.75 205 ASN A O 1
ATOM 1628 N N . GLU A 1 206 ? 17.536 -7.027 -13.401 1.00 80.69 206 GLU A N 1
ATOM 1629 C CA . GLU A 1 206 ? 18.036 -6.600 -12.090 1.00 80.69 206 GLU A CA 1
ATOM 1630 C C . GLU A 1 206 ? 17.448 -5.247 -11.673 1.00 80.69 206 GLU A C 1
ATOM 1632 O O . GLU A 1 206 ? 17.209 -5.014 -10.489 1.00 80.69 206 GLU A O 1
ATOM 1637 N N . VAL A 1 207 ? 17.158 -4.366 -12.635 1.00 88.38 207 VAL A N 1
ATOM 1638 C CA . VAL A 1 207 ? 16.533 -3.062 -12.365 1.00 88.38 207 VAL A CA 1
ATOM 1639 C C . VAL A 1 207 ? 15.108 -3.241 -11.848 1.00 88.38 207 VAL A C 1
ATOM 1641 O O . VAL A 1 207 ? 14.744 -2.632 -10.845 1.00 88.38 207 VAL A O 1
ATOM 1644 N N . LEU A 1 208 ? 14.317 -4.111 -12.485 1.00 89.12 208 LEU A N 1
ATOM 1645 C CA . LEU A 1 208 ? 12.963 -4.432 -12.019 1.00 89.12 208 LEU A CA 1
ATOM 1646 C C . LEU A 1 208 ? 12.978 -5.202 -10.692 1.00 89.12 208 LEU A C 1
ATOM 1648 O O . LEU A 1 208 ? 12.142 -4.938 -9.827 1.00 89.12 208 LEU A O 1
ATOM 1652 N N . GLY A 1 209 ? 13.944 -6.106 -10.504 1.00 87.19 209 GLY A N 1
ATOM 1653 C CA . GLY A 1 209 ? 14.114 -6.869 -9.265 1.00 87.19 209 GLY A CA 1
ATOM 1654 C C . GLY A 1 209 ? 14.488 -6.008 -8.053 1.00 87.19 209 GLY A C 1
ATOM 1655 O O . GLY A 1 209 ? 14.107 -6.328 -6.931 1.00 87.19 209 GLY A O 1
ATOM 1656 N N . GLN A 1 210 ? 15.173 -4.877 -8.260 1.00 89.56 210 GLN A N 1
ATOM 1657 C CA . GLN A 1 210 ? 15.439 -3.903 -7.194 1.00 89.56 210 GLN A CA 1
ATOM 1658 C C . GLN A 1 210 ? 14.195 -3.121 -6.751 1.00 89.56 210 GLN A C 1
ATOM 1660 O O . GLN A 1 210 ? 14.226 -2.506 -5.681 1.00 89.56 210 GLN A O 1
ATOM 1665 N N . GLY A 1 211 ? 13.118 -3.150 -7.540 1.00 93.44 211 GLY A N 1
ATOM 1666 C CA . GLY A 1 211 ? 11.847 -2.531 -7.199 1.00 93.44 211 GLY A CA 1
ATOM 1667 C C . GLY A 1 211 ? 11.876 -1.001 -7.179 1.00 93.44 211 GLY A C 1
ATOM 1668 O O . GLY A 1 211 ? 12.653 -0.346 -7.880 1.00 93.44 211 GLY A O 1
ATOM 1669 N N . PHE A 1 212 ? 10.989 -0.429 -6.372 1.00 95.81 212 PHE A N 1
ATOM 1670 C CA . PHE A 1 212 ? 10.800 1.010 -6.198 1.00 95.81 212 PHE A CA 1
ATOM 1671 C C . PHE A 1 212 ? 10.355 1.331 -4.764 1.00 95.81 212 PHE A C 1
ATOM 1673 O O . PHE A 1 212 ? 9.957 0.441 -4.012 1.00 95.81 212 PHE A O 1
ATOM 1680 N N . GLU A 1 213 ? 10.451 2.599 -4.364 1.00 97.44 213 GLU A N 1
ATOM 1681 C CA . GLU A 1 213 ? 10.109 3.044 -3.006 1.00 97.44 213 GLU A CA 1
ATOM 1682 C C . GLU A 1 213 ? 8.768 3.788 -2.973 1.00 97.44 213 GLU A C 1
ATOM 1684 O O . GLU A 1 213 ? 8.513 4.677 -3.785 1.00 97.44 213 GLU A O 1
ATOM 1689 N N . VAL A 1 214 ? 7.922 3.490 -1.994 1.00 96.62 214 VAL A N 1
ATOM 1690 C CA . VAL A 1 214 ? 6.734 4.287 -1.682 1.00 96.62 214 VAL A CA 1
ATOM 1691 C C . VAL A 1 214 ? 6.773 4.725 -0.229 1.00 96.62 214 VAL A C 1
ATOM 1693 O O . VAL A 1 214 ? 7.161 3.965 0.646 1.00 96.62 214 VAL A O 1
ATOM 1696 N N . GLU A 1 215 ? 6.390 5.963 0.021 1.00 96.56 215 GLU A N 1
ATOM 1697 C CA . GLU A 1 215 ? 6.118 6.481 1.354 1.00 96.56 215 GLU A CA 1
ATOM 1698 C C . GLU A 1 215 ? 4.681 6.120 1.723 1.00 96.56 215 GLU A C 1
ATOM 1700 O O . GLU A 1 215 ? 3.784 6.378 0.916 1.00 96.56 215 GLU A O 1
ATOM 1705 N N . TRP A 1 216 ? 4.446 5.524 2.891 1.00 95.00 216 TRP A N 1
ATOM 1706 C CA . TRP A 1 216 ? 3.087 5.313 3.376 1.00 95.00 216 TRP A CA 1
ATOM 1707 C C . TRP A 1 216 ? 2.579 6.511 4.171 1.00 95.00 216 TRP A C 1
ATOM 1709 O O . TRP A 1 216 ? 3.324 7.165 4.894 1.00 95.00 216 TRP A O 1
ATOM 1719 N N . ILE A 1 217 ? 1.290 6.793 4.024 1.00 88.62 217 ILE A N 1
ATOM 1720 C CA . ILE A 1 217 ? 0.629 7.973 4.568 1.00 88.62 217 ILE A CA 1
ATOM 1721 C C . ILE A 1 217 ? -0.446 7.494 5.532 1.00 88.62 217 ILE A C 1
ATOM 1723 O O . ILE A 1 217 ? -1.485 6.985 5.116 1.00 88.62 217 ILE A O 1
ATOM 1727 N N . ILE A 1 218 ? -0.176 7.657 6.823 1.00 84.69 218 ILE A N 1
ATOM 1728 C CA . ILE A 1 218 ? -1.136 7.408 7.894 1.00 84.69 218 ILE A CA 1
ATOM 1729 C C . ILE A 1 218 ? -1.133 8.641 8.781 1.00 84.69 218 ILE A C 1
ATOM 1731 O O . ILE A 1 218 ? -0.081 9.071 9.257 1.00 84.69 218 ILE A O 1
ATOM 1735 N N . ASP A 1 219 ? -2.311 9.233 8.959 1.00 78.56 219 ASP A N 1
ATOM 1736 C CA . ASP A 1 219 ? -2.476 10.334 9.894 1.00 78.56 219 ASP A CA 1
ATOM 1737 C C . ASP A 1 219 ? -2.519 9.776 11.317 1.00 78.56 219 ASP A C 1
ATOM 1739 O O . ASP A 1 219 ? -3.524 9.243 11.778 1.00 78.56 219 ASP A O 1
ATOM 1743 N N . GLU A 1 220 ? -1.381 9.867 11.996 1.00 76.31 220 GLU A N 1
ATOM 1744 C CA . GLU A 1 220 ? -1.219 9.422 13.377 1.00 76.31 220 GLU A CA 1
ATOM 1745 C C . GLU A 1 220 ? -1.313 10.591 14.367 1.00 76.31 220 GLU A C 1
ATOM 1747 O O . GLU A 1 220 ? -1.017 10.426 15.548 1.00 76.31 220 GLU A O 1
ATOM 1752 N N . THR A 1 221 ? -1.688 11.799 13.927 1.00 74.88 221 THR A N 1
ATOM 1753 C CA . THR A 1 221 ? -1.600 13.012 14.760 1.00 74.88 221 THR A CA 1
ATOM 1754 C C . THR A 1 221 ? -2.338 12.880 16.091 1.00 74.88 221 THR A C 1
ATOM 1756 O O . THR A 1 221 ? -1.795 13.270 17.125 1.00 74.88 221 THR A O 1
ATOM 1759 N N . GLN A 1 222 ? -3.521 12.264 16.075 1.00 69.06 222 GLN A N 1
ATOM 1760 C CA . GLN A 1 222 ? -4.377 12.078 17.250 1.00 69.06 222 GLN A CA 1
ATOM 1761 C C . GLN A 1 222 ? -3.959 10.894 18.142 1.00 69.06 222 GLN A C 1
ATOM 1763 O O . GLN A 1 222 ? -4.415 10.785 19.276 1.00 69.06 222 GLN A O 1
ATOM 1768 N N . CYS A 1 223 ? -3.081 10.008 17.662 1.00 75.25 223 CYS A N 1
ATOM 1769 C CA . CYS A 1 223 ? -2.709 8.758 18.337 1.00 75.25 223 CYS A CA 1
ATOM 1770 C C . CYS A 1 223 ? -1.190 8.535 18.411 1.00 75.25 223 CYS A C 1
ATOM 1772 O O . CYS A 1 223 ? -0.741 7.446 18.770 1.00 75.25 223 CYS A O 1
ATOM 1774 N N . ARG A 1 224 ? -0.383 9.560 18.111 1.00 77.19 224 ARG A N 1
ATOM 1775 C CA . ARG A 1 224 ? 1.080 9.462 18.034 1.00 77.19 224 ARG A CA 1
ATOM 1776 C C . ARG A 1 224 ? 1.693 8.903 19.314 1.00 77.19 224 ARG A C 1
ATOM 1778 O O . ARG A 1 224 ? 2.516 8.004 19.243 1.00 77.19 224 ARG A O 1
ATOM 1785 N N . ALA A 1 225 ? 1.235 9.363 20.479 1.00 72.50 225 ALA A N 1
ATOM 1786 C CA . ALA A 1 225 ? 1.709 8.851 21.766 1.00 72.50 225 ALA A CA 1
ATOM 1787 C C . ALA A 1 225 ? 1.424 7.343 21.946 1.00 72.50 225 ALA A C 1
ATOM 1789 O O . ALA A 1 225 ? 2.236 6.624 22.528 1.00 72.50 225 ALA A O 1
ATOM 1790 N N . CYS A 1 226 ? 0.302 6.843 21.408 1.00 79.31 226 CYS A N 1
ATOM 1791 C CA . CYS A 1 226 ? -0.019 5.414 21.410 1.00 79.31 226 CYS A CA 1
ATOM 1792 C C . CYS A 1 226 ? 0.975 4.639 20.537 1.00 79.31 226 CYS A C 1
ATOM 1794 O O . CYS A 1 226 ? 1.588 3.685 21.020 1.00 79.31 226 CYS A O 1
ATOM 1796 N N . VAL A 1 227 ? 1.198 5.088 19.298 1.00 81.31 227 VAL A N 1
ATOM 1797 C CA . VAL A 1 227 ? 2.139 4.453 18.359 1.00 81.31 227 VAL A CA 1
ATOM 1798 C C . VAL A 1 227 ? 3.571 4.478 18.909 1.00 81.31 227 VAL A C 1
ATOM 1800 O O . VAL A 1 227 ? 4.241 3.448 18.925 1.00 81.31 227 VAL A O 1
ATOM 1803 N N . GLU A 1 228 ? 4.017 5.606 19.470 1.00 79.69 228 GLU A N 1
ATOM 1804 C CA . GLU A 1 228 ? 5.336 5.751 20.109 1.00 79.69 228 GLU A CA 1
ATOM 1805 C C . GLU A 1 228 ? 5.518 4.823 21.323 1.00 79.69 228 GLU A C 1
ATOM 1807 O O . GLU A 1 228 ? 6.628 4.375 21.606 1.00 79.69 228 GLU A O 1
ATOM 1812 N N . SER A 1 229 ? 4.433 4.476 22.022 1.00 76.69 229 SER A N 1
ATOM 1813 C CA . SER A 1 229 ? 4.452 3.493 23.116 1.00 76.69 229 SER A CA 1
ATOM 1814 C C . SER A 1 229 ? 4.436 2.026 22.644 1.00 76.69 229 SER A C 1
ATOM 1816 O O . SER A 1 229 ? 4.387 1.106 23.471 1.00 76.69 229 SER A O 1
ATOM 1818 N N . GLY A 1 230 ? 4.471 1.804 21.325 1.00 73.00 230 GLY A N 1
ATOM 1819 C CA . GLY A 1 230 ? 4.375 0.498 20.673 1.00 73.00 230 GLY A CA 1
ATOM 1820 C C . GLY A 1 230 ? 2.941 0.014 20.448 1.00 73.00 230 GLY A C 1
ATOM 1821 O O . GLY A 1 230 ? 2.736 -1.159 20.161 1.00 73.00 230 GLY A O 1
ATOM 1822 N N . GLY A 1 231 ? 1.938 0.872 20.631 1.00 76.50 231 GLY A N 1
ATOM 1823 C CA . GLY A 1 231 ? 0.539 0.556 20.355 1.00 76.50 231 GLY A CA 1
ATOM 1824 C C . GLY A 1 231 ? 0.179 0.678 18.871 1.00 76.50 231 GLY A C 1
ATOM 1825 O O . GLY A 1 231 ? 1.022 0.943 18.017 1.00 76.50 231 GLY A O 1
ATOM 1826 N N . ALA A 1 232 ? -1.103 0.487 18.569 1.00 79.12 232 ALA A N 1
ATOM 1827 C CA . ALA A 1 232 ? -1.669 0.727 17.247 1.00 79.12 232 ALA A CA 1
ATOM 1828 C C . ALA A 1 232 ? -2.620 1.924 17.311 1.00 79.12 232 ALA A C 1
ATOM 1830 O O . ALA A 1 232 ? -3.332 2.109 18.302 1.00 79.12 232 ALA A O 1
ATOM 1831 N N . CYS A 1 233 ? -2.634 2.736 16.256 1.00 79.50 233 CYS A N 1
ATOM 1832 C CA . CYS A 1 233 ? -3.645 3.774 16.134 1.00 79.50 233 CYS A CA 1
ATOM 1833 C C . CYS A 1 233 ? -5.012 3.114 15.887 1.00 79.50 233 CYS A C 1
ATOM 1835 O O . CYS A 1 233 ? -5.101 2.270 14.989 1.00 79.50 233 CYS A O 1
ATOM 1837 N N . PRO A 1 234 ? -6.069 3.470 16.638 1.00 67.69 234 PRO A N 1
ATOM 1838 C CA . PRO A 1 234 ? -7.405 2.950 16.383 1.00 67.69 234 PRO A CA 1
ATOM 1839 C C . PRO A 1 234 ? -7.844 3.295 14.959 1.00 67.69 234 PRO A C 1
ATOM 1841 O O . PRO A 1 234 ? -7.902 4.467 14.589 1.00 67.69 234 PRO A O 1
ATOM 1844 N N . HIS A 1 235 ? -8.155 2.279 14.156 1.00 64.69 235 HIS A N 1
ATOM 1845 C CA . HIS A 1 235 ? -8.786 2.500 12.864 1.00 64.69 235 HIS A CA 1
ATOM 1846 C C . HIS A 1 235 ? -10.305 2.578 13.069 1.00 64.69 235 HIS A C 1
ATOM 1848 O O . HIS A 1 235 ? -10.857 1.707 13.744 1.00 64.69 235 HIS A O 1
ATOM 1854 N N . PRO A 1 236 ? -10.995 3.584 12.504 1.00 57.31 236 PRO A N 1
ATOM 1855 C CA . PRO A 1 236 ? -12.405 3.828 12.794 1.00 57.31 236 PRO A CA 1
ATOM 1856 C C . PRO A 1 236 ? -13.309 2.624 12.503 1.00 57.31 236 PRO A C 1
ATOM 1858 O O . PRO A 1 236 ? -14.249 2.364 13.247 1.00 57.31 236 PRO A O 1
ATOM 1861 N N . ASN A 1 237 ? -13.026 1.849 11.456 1.00 59.09 237 ASN A N 1
ATOM 1862 C CA . ASN A 1 237 ? -13.885 0.728 11.082 1.00 59.09 237 ASN A CA 1
ATOM 1863 C C . ASN A 1 237 ? -13.549 -0.540 11.878 1.00 59.09 237 ASN A C 1
ATOM 1865 O O . ASN A 1 237 ? -12.517 -1.173 11.660 1.00 59.09 237 ASN A O 1
ATOM 1869 N N . ALA A 1 238 ? -14.470 -0.929 12.760 1.00 56.19 238 A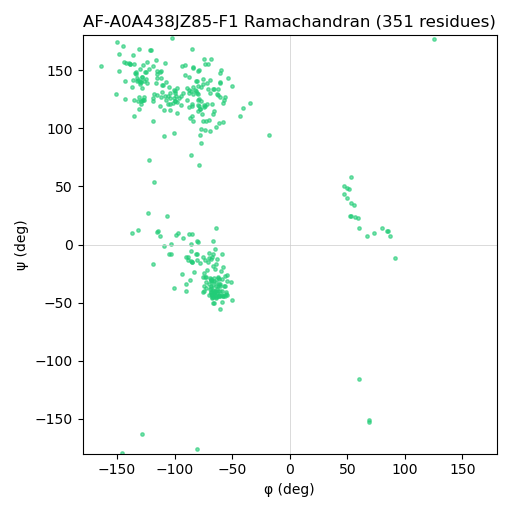LA A N 1
ATOM 1870 C CA . ALA A 1 238 ? -14.415 -2.168 13.527 1.00 56.19 238 ALA A CA 1
ATOM 1871 C C . ALA A 1 238 ? -15.026 -3.326 12.721 1.00 56.19 238 ALA A C 1
ATOM 1873 O O . ALA A 1 238 ? -16.163 -3.728 12.954 1.00 56.19 238 ALA A O 1
ATOM 1874 N N . THR A 1 239 ? -14.296 -3.855 11.742 1.00 57.97 239 THR A N 1
ATOM 1875 C CA . THR A 1 239 ? -14.688 -5.090 11.040 1.00 57.97 239 THR A CA 1
ATOM 1876 C C . THR A 1 239 ? -13.928 -6.286 11.600 1.00 57.97 239 THR A C 1
ATOM 1878 O O . THR A 1 239 ? -12.710 -6.214 11.752 1.00 57.97 239 THR A O 1
ATOM 1881 N N . ILE A 1 240 ? -14.637 -7.380 11.894 1.00 64.31 240 ILE A N 1
ATOM 1882 C CA . ILE A 1 240 ? -14.009 -8.672 12.205 1.00 64.31 240 ILE A CA 1
ATOM 1883 C C . ILE A 1 240 ? -13.458 -9.315 10.928 1.00 64.31 240 ILE A C 1
ATOM 1885 O O . ILE A 1 240 ? -13.942 -9.041 9.827 1.00 64.31 240 ILE A O 1
ATOM 1889 N N . ASP A 1 241 ? -12.457 -10.176 11.089 1.00 57.69 241 ASP A N 1
ATOM 1890 C CA . ASP A 1 241 ? -11.997 -11.069 10.028 1.00 57.69 241 ASP A CA 1
ATOM 1891 C C . ASP A 1 241 ? -13.104 -12.108 9.740 1.00 57.69 241 ASP A C 1
ATOM 1893 O O . ASP A 1 241 ? -13.516 -12.794 10.681 1.00 57.69 241 ASP A O 1
ATOM 1897 N N . PRO A 1 242 ? -13.639 -12.209 8.505 1.00 58.62 242 PRO A N 1
ATOM 1898 C CA . PRO A 1 242 ? -14.794 -13.056 8.182 1.00 58.62 242 PRO A CA 1
ATOM 1899 C C . PRO A 1 242 ? -14.551 -14.572 8.299 1.00 58.62 242 PRO A C 1
ATOM 1901 O O . PRO A 1 242 ? -15.438 -15.358 7.967 1.00 58.62 242 PRO A O 1
ATOM 1904 N N . SER A 1 243 ? -13.372 -15.023 8.731 1.00 57.75 243 SER A N 1
ATOM 1905 C CA . SER A 1 243 ? -13.095 -16.429 9.042 1.00 57.75 243 SER A CA 1
ATOM 1906 C C . SER A 1 243 ? -12.014 -16.523 10.126 1.00 57.75 243 SER A C 1
ATOM 1908 O O . SER A 1 243 ? -10.975 -15.884 9.989 1.00 57.75 243 SER A O 1
ATOM 1910 N N . PRO A 1 244 ? -12.219 -17.287 11.217 1.00 61.38 244 PRO A N 1
ATOM 1911 C CA . PRO A 1 244 ? -13.309 -18.235 11.479 1.00 61.38 244 PRO A CA 1
ATOM 1912 C C . PRO A 1 244 ? -14.593 -17.603 12.049 1.00 61.38 244 PRO A C 1
ATOM 1914 O O . PRO A 1 244 ? -15.466 -18.338 12.498 1.00 61.38 244 PRO A O 1
ATOM 1917 N N . MET A 1 245 ? -14.715 -16.270 12.095 1.00 73.19 245 MET A N 1
ATOM 1918 C CA . MET A 1 245 ? -15.828 -15.585 12.768 1.00 73.19 245 MET A CA 1
ATOM 1919 C C . MET A 1 245 ? -16.785 -14.902 11.782 1.00 73.19 245 MET A C 1
ATOM 1921 O O . MET A 1 245 ? -16.355 -14.196 10.874 1.00 73.19 245 MET A O 1
ATOM 1925 N N . SER A 1 246 ? -18.090 -15.025 12.016 1.00 79.81 246 SER A N 1
ATOM 1926 C CA . SER A 1 246 ? -19.138 -14.238 11.357 1.00 79.81 246 SER A CA 1
ATOM 1927 C C . SER A 1 246 ? -20.006 -13.514 12.384 1.00 79.81 246 SER A C 1
ATOM 1929 O O . SER A 1 246 ? -20.074 -13.874 13.557 1.00 79.81 246 SER A O 1
ATOM 1931 N N . TYR A 1 247 ? -20.668 -12.434 11.972 1.00 83.44 247 TYR A N 1
ATOM 1932 C CA . TYR A 1 247 ? -21.657 -11.779 12.826 1.00 83.44 247 TYR A CA 1
ATOM 1933 C C . TYR A 1 247 ? -22.946 -12.595 12.866 1.00 83.44 247 TYR A C 1
ATOM 1935 O O . TYR A 1 247 ? -23.390 -13.095 11.832 1.00 83.44 247 TYR A O 1
ATOM 1943 N N . THR A 1 248 ? -23.601 -12.658 14.027 1.00 85.19 248 THR A N 1
ATOM 1944 C CA . THR A 1 248 ? -24.921 -13.295 14.099 1.00 85.19 248 THR A CA 1
ATOM 1945 C C . THR A 1 248 ? -25.965 -12.471 13.342 1.00 85.19 248 THR A C 1
ATOM 1947 O O . THR A 1 248 ? -25.841 -11.257 13.176 1.00 85.19 248 THR A O 1
ATOM 1950 N N . SER A 1 249 ? -27.077 -13.107 12.962 1.00 88.31 249 SER A N 1
ATOM 1951 C CA . SER A 1 249 ? -28.220 -12.428 12.319 1.00 88.31 249 SER A CA 1
ATOM 1952 C C . SER A 1 249 ? -28.860 -11.292 13.138 1.00 88.31 249 SER A C 1
ATOM 1954 O O . SER A 1 249 ? -29.724 -10.584 12.622 1.00 88.31 249 SER A O 1
ATOM 1956 N N . LYS A 1 250 ? -28.470 -11.113 14.408 1.00 90.44 250 LYS A N 1
ATOM 1957 C CA . LYS A 1 250 ? -28.945 -10.022 15.273 1.00 90.44 250 LYS A CA 1
ATOM 1958 C C . LYS A 1 250 ? -28.109 -8.748 15.155 1.00 90.44 250 LYS A C 1
ATOM 1960 O O . LYS A 1 250 ? -28.507 -7.717 15.702 1.00 90.44 250 LYS A O 1
ATOM 1965 N N . VAL A 1 251 ? -26.938 -8.830 14.530 1.00 88.88 251 VAL A N 1
ATOM 1966 C CA . VAL A 1 251 ? -26.019 -7.706 14.372 1.00 88.88 251 VAL A CA 1
ATOM 1967 C C . VAL A 1 251 ? -26.350 -6.949 13.094 1.00 88.88 251 VAL A C 1
ATOM 1969 O O . VAL A 1 251 ? -26.548 -7.534 12.032 1.00 88.88 251 VAL A O 1
ATOM 1972 N N . GLU A 1 252 ? -26.384 -5.626 13.201 1.00 89.50 252 GLU A N 1
ATOM 1973 C CA . GLU A 1 252 ? -26.622 -4.714 12.092 1.00 89.50 252 GLU A CA 1
ATOM 1974 C C . GLU A 1 252 ? -25.480 -3.697 12.003 1.00 89.50 252 GLU A C 1
ATOM 1976 O O . GLU A 1 252 ? -24.962 -3.214 13.015 1.00 89.50 252 GLU A O 1
ATOM 1981 N N . ASN A 1 253 ? -25.096 -3.340 10.776 1.00 88.75 253 ASN A N 1
ATOM 1982 C CA . ASN A 1 253 ? -24.128 -2.273 10.550 1.00 88.75 253 ASN A CA 1
ATOM 1983 C C . ASN A 1 253 ? -24.774 -0.924 10.853 1.00 88.75 253 ASN A C 1
ATOM 1985 O O . ASN A 1 253 ? -25.744 -0.530 10.205 1.00 88.75 253 ASN A O 1
ATOM 1989 N N . SER A 1 254 ? -24.187 -0.194 11.793 1.00 89.75 254 SER A N 1
ATOM 1990 C CA . SER A 1 254 ? -24.596 1.162 12.134 1.00 89.75 254 SER A CA 1
ATOM 1991 C C . SER A 1 254 ? -23.488 2.153 11.814 1.00 89.75 254 SER A C 1
ATOM 1993 O O . SER A 1 254 ? -22.306 1.822 11.841 1.00 89.75 254 SER A O 1
ATOM 1995 N N . THR A 1 255 ? -23.870 3.379 11.474 1.00 90.50 255 THR A N 1
ATOM 1996 C CA . THR A 1 255 ? -22.945 4.435 11.064 1.00 90.50 255 THR A CA 1
ATOM 1997 C C . THR A 1 255 ? -22.896 5.540 12.106 1.00 90.50 255 THR A C 1
ATOM 1999 O O . THR A 1 255 ? -23.924 6.122 12.444 1.00 90.50 255 THR A O 1
ATOM 2002 N N . PHE A 1 256 ? -21.694 5.871 12.554 1.00 88.94 256 PHE A N 1
ATOM 2003 C CA . PHE A 1 256 ? -21.385 7.092 13.277 1.00 88.94 256 PHE A CA 1
ATOM 2004 C C . PHE A 1 256 ? -20.806 8.121 12.306 1.00 88.94 256 PHE A C 1
ATOM 2006 O O . PHE A 1 256 ? -19.960 7.812 11.468 1.00 88.94 256 PHE A O 1
ATOM 2013 N N . LEU A 1 257 ? -21.290 9.350 12.400 1.00 87.50 257 LEU A N 1
ATOM 2014 C CA . LEU A 1 257 ? -20.835 10.495 11.627 1.00 87.50 257 LEU A CA 1
ATOM 2015 C C . LEU A 1 257 ? -20.306 11.534 12.605 1.00 87.50 257 LEU A C 1
ATOM 2017 O O . LEU A 1 257 ? -21.034 11.910 13.523 1.00 87.50 257 LEU A O 1
ATOM 2021 N N . PHE A 1 258 ? -19.073 11.992 12.408 1.00 86.12 258 PHE A N 1
ATOM 2022 C CA . PHE A 1 258 ? -18.422 12.940 13.310 1.00 86.12 258 PHE A CA 1
ATOM 2023 C C . PHE A 1 258 ? -18.063 14.245 12.598 1.00 86.12 258 PHE A C 1
ATOM 2025 O O . PHE A 1 258 ? -17.852 14.275 11.383 1.00 86.12 258 PHE A O 1
ATOM 2032 N N . ASP A 1 259 ? -17.985 15.323 13.382 1.00 85.00 259 ASP A N 1
ATOM 2033 C CA . ASP A 1 259 ? -17.664 16.682 12.923 1.00 85.00 259 ASP A CA 1
ATOM 2034 C C . ASP A 1 259 ? -18.553 17.163 11.777 1.00 85.00 259 ASP A C 1
ATOM 2036 O O . ASP A 1 259 ? -18.105 17.485 10.673 1.00 85.00 259 ASP A O 1
ATOM 2040 N N . CYS A 1 260 ? -19.856 17.168 12.030 1.00 86.62 260 CYS A N 1
ATOM 2041 C CA . CYS A 1 260 ? -20.835 17.615 11.058 1.00 86.62 260 CYS A CA 1
ATOM 2042 C C . CYS A 1 260 ? -20.944 19.146 11.040 1.00 86.62 260 CYS A C 1
ATOM 2044 O O . CYS A 1 260 ? -20.921 19.818 12.070 1.00 86.62 260 CYS A O 1
ATOM 2046 N N . TRP A 1 261 ? -21.087 19.737 9.854 1.00 81.31 261 TRP A N 1
ATOM 2047 C CA . TRP A 1 261 ? -21.118 21.201 9.716 1.00 81.31 261 TRP A CA 1
ATOM 2048 C C . TRP A 1 261 ? -22.477 21.838 10.027 1.00 81.31 261 TRP A C 1
ATOM 2050 O O . TRP A 1 261 ? -22.586 23.064 10.068 1.00 81.31 261 TRP A O 1
ATOM 2060 N N . GLN A 1 262 ? -23.525 21.036 10.229 1.00 71.50 262 GLN A N 1
ATOM 2061 C CA . GLN A 1 262 ? -24.878 21.512 10.518 1.00 71.50 262 GLN A CA 1
ATOM 2062 C C . GLN A 1 262 ? -25.463 20.798 11.735 1.00 71.50 262 GLN A C 1
ATOM 2064 O O . GLN A 1 262 ? -25.281 19.596 11.901 1.00 71.50 262 GLN A O 1
ATOM 2069 N N . TYR A 1 263 ? -26.189 21.563 12.554 1.00 68.50 263 TYR A N 1
ATOM 2070 C CA . TYR A 1 263 ? -27.042 21.054 13.623 1.00 68.50 263 TYR A CA 1
ATOM 2071 C C . TYR A 1 263 ? -28.490 21.074 13.130 1.00 68.50 263 TYR A C 1
ATOM 2073 O O . TYR A 1 263 ? -29.156 22.110 13.166 1.00 68.50 263 TYR A O 1
ATOM 2081 N N . GLU A 1 264 ? -28.956 19.937 12.629 1.00 74.31 264 GLU A N 1
ATOM 2082 C CA . GLU A 1 264 ? -30.359 19.712 12.280 1.00 74.31 264 GLU A CA 1
ATOM 2083 C C . GLU A 1 264 ? -30.831 18.382 12.877 1.00 74.31 264 GLU A C 1
ATOM 2085 O O . GLU A 1 264 ? -30.073 17.412 12.952 1.00 74.31 264 GLU A O 1
ATOM 2090 N N . ASP A 1 265 ? -32.076 18.351 13.354 1.00 76.56 265 ASP A N 1
ATOM 2091 C CA . ASP A 1 265 ? -32.701 17.122 13.836 1.00 76.56 265 ASP A CA 1
ATOM 2092 C C . ASP A 1 265 ? -33.154 16.297 12.627 1.00 76.56 265 ASP A C 1
ATOM 2094 O O . ASP A 1 265 ? -33.981 16.746 11.825 1.00 76.56 265 ASP A O 1
ATOM 2098 N N . HIS A 1 266 ? -32.577 15.108 12.469 1.00 83.06 266 HIS A N 1
ATOM 2099 C CA . HIS A 1 266 ? -32.854 14.224 11.345 1.00 83.06 266 HIS A CA 1
ATOM 2100 C C . HIS A 1 266 ? -33.647 13.004 11.830 1.00 83.06 266 HIS A C 1
ATOM 2102 O O . HIS A 1 266 ? -33.112 12.192 12.594 1.00 83.06 266 HIS A O 1
ATOM 2108 N N . PRO A 1 267 ? -34.904 12.825 11.375 1.00 84.62 267 PRO A N 1
ATOM 2109 C CA . PRO A 1 267 ? -35.719 11.677 11.755 1.00 84.62 267 PRO A CA 1
ATOM 2110 C C . PRO A 1 267 ? -35.018 10.354 11.430 1.00 84.62 267 PRO A C 1
ATOM 2112 O O . PRO A 1 267 ? -34.615 10.125 10.291 1.00 84.62 267 PR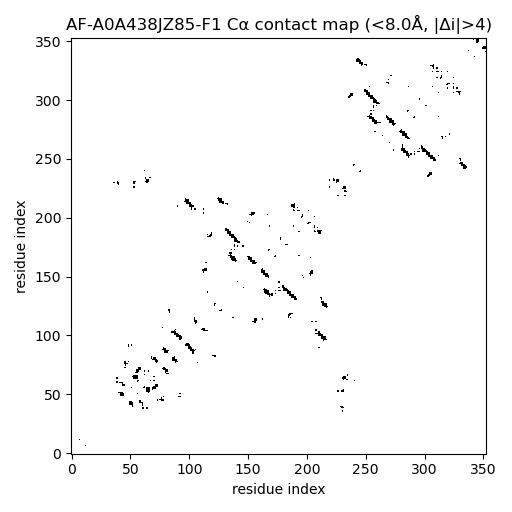O A O 1
ATOM 2115 N N . GLY A 1 268 ? -34.903 9.468 12.421 1.00 86.38 268 GLY A N 1
ATOM 2116 C CA . GLY A 1 268 ? -34.207 8.184 12.269 1.00 86.38 268 GLY A CA 1
ATOM 2117 C C . GLY A 1 268 ? -32.693 8.248 12.495 1.00 86.38 268 GLY A C 1
ATOM 2118 O O . GLY A 1 268 ? -31.999 7.275 12.199 1.00 86.38 268 GLY A O 1
ATOM 2119 N N . SER A 1 269 ? -32.190 9.364 13.025 1.00 91.12 269 SER A N 1
ATOM 2120 C CA . SER A 1 269 ? -30.842 9.482 13.579 1.00 91.12 269 SER A CA 1
ATOM 2121 C C . SER A 1 269 ? -30.895 9.785 15.076 1.00 91.12 269 SER A C 1
ATOM 2123 O O . SER A 1 269 ? -31.896 10.295 15.576 1.00 91.12 269 SER A O 1
ATOM 2125 N N . TYR A 1 270 ? -29.807 9.487 15.779 1.00 90.94 270 TYR A N 1
ATOM 2126 C CA . TYR A 1 270 ? -29.573 9.948 17.141 1.00 90.94 270 TYR A CA 1
ATOM 2127 C C . TYR A 1 270 ? -28.402 10.925 17.123 1.00 90.94 270 TYR A C 1
ATOM 2129 O O . TYR A 1 270 ? -27.301 10.563 16.710 1.00 90.94 270 TYR A O 1
ATOM 2137 N N . TRP A 1 271 ? -28.628 12.166 17.538 1.00 88.19 271 TRP A N 1
ATOM 2138 C CA . TRP A 1 271 ? -27.575 13.175 17.574 1.00 88.19 271 TRP A CA 1
ATOM 2139 C C . TRP A 1 271 ? -26.872 13.176 18.935 1.00 88.19 271 TRP A C 1
ATOM 2141 O O . TRP A 1 271 ? -27.482 12.939 19.978 1.00 88.19 271 TRP A O 1
ATOM 2151 N N . PHE A 1 272 ? -25.578 13.462 18.923 1.00 88.31 272 PHE A N 1
ATOM 2152 C CA . PHE A 1 272 ? -24.752 13.631 20.113 1.00 88.31 272 PHE A CA 1
ATOM 2153 C C . PHE A 1 272 ? -23.624 14.622 19.812 1.00 88.31 272 PHE A C 1
ATOM 2155 O O . PHE A 1 272 ? -23.479 15.082 18.678 1.00 88.31 272 PHE A O 1
ATOM 2162 N N . THR A 1 273 ? -22.838 14.996 20.817 1.00 82.88 273 THR A N 1
ATOM 2163 C CA . THR A 1 273 ? -21.667 15.855 20.620 1.00 82.88 273 THR A CA 1
ATOM 2164 C C . THR A 1 273 ? -20.391 15.114 20.980 1.00 82.88 273 THR A C 1
ATOM 2166 O O . THR A 1 273 ? -20.341 14.381 21.967 1.00 82.88 273 THR A O 1
ATOM 2169 N N . CYS A 1 274 ? -19.358 15.308 20.164 1.00 76.88 274 CYS A N 1
ATOM 2170 C CA . CYS A 1 274 ? -17.997 14.883 20.462 1.00 76.88 274 CYS A CA 1
ATOM 2171 C C . CYS A 1 274 ? -17.147 16.100 20.785 1.00 76.88 274 CYS A C 1
ATOM 2173 O O . CYS A 1 274 ? -17.259 17.132 20.127 1.00 76.88 274 CYS A O 1
ATOM 2175 N N . GLU A 1 275 ? -16.276 15.967 21.773 1.00 72.31 275 GLU A N 1
ATOM 2176 C CA . GLU A 1 275 ? -15.258 16.968 22.048 1.00 72.31 275 GLU A CA 1
ATOM 2177 C C . GLU A 1 275 ? -14.020 16.670 21.202 1.00 72.31 275 GLU A C 1
ATOM 2179 O O . GLU A 1 275 ? -13.434 15.596 21.311 1.00 72.31 275 GLU A O 1
ATOM 2184 N N . MET A 1 276 ? -13.654 17.605 20.327 1.00 59.09 276 MET A N 1
ATOM 2185 C CA . MET A 1 276 ? -12.432 17.545 19.524 1.00 59.09 276 MET A CA 1
ATOM 2186 C C . MET A 1 276 ? -11.754 18.911 19.561 1.00 59.09 276 MET A C 1
ATOM 2188 O O . MET A 1 276 ? -12.391 19.911 19.227 1.00 59.09 276 MET A O 1
ATOM 2192 N N . ASP A 1 277 ? -10.484 18.957 19.971 1.00 61.50 277 ASP A N 1
ATOM 2193 C CA . ASP A 1 277 ? -9.706 20.194 20.146 1.00 61.50 277 ASP A CA 1
ATOM 2194 C C . ASP A 1 277 ? -10.429 21.251 21.015 1.00 61.50 277 ASP A C 1
ATOM 2196 O O . ASP A 1 277 ? -10.568 22.408 20.615 1.00 61.50 277 ASP A O 1
ATOM 2200 N N . ASP A 1 278 ? -10.962 20.839 22.174 1.00 64.94 278 ASP A N 1
ATOM 2201 C CA . ASP A 1 278 ? -11.770 21.666 23.097 1.00 64.94 278 ASP A CA 1
ATOM 2202 C C . ASP A 1 278 ? -13.071 22.245 22.483 1.00 64.94 278 ASP A C 1
ATOM 2204 O O . ASP A 1 278 ? -13.704 23.149 23.041 1.00 64.94 278 ASP A O 1
ATOM 2208 N N . LEU A 1 279 ? -13.501 21.745 21.318 1.00 67.44 279 LEU A N 1
ATOM 2209 C CA . LEU A 1 279 ? -14.737 22.148 20.646 1.00 67.44 279 LEU A CA 1
ATOM 2210 C C . LEU A 1 279 ? -15.769 21.019 20.671 1.00 67.44 279 LEU A C 1
ATOM 2212 O O . LEU A 1 279 ? -15.499 19.893 20.265 1.00 67.44 279 LEU A O 1
ATOM 2216 N N . GLN A 1 280 ? -16.997 21.355 21.068 1.00 77.88 280 GLN A N 1
ATOM 2217 C CA . GLN A 1 280 ? -18.157 20.470 20.947 1.00 77.88 280 GLN A CA 1
ATOM 2218 C C . GLN A 1 280 ? -18.616 20.436 19.483 1.00 77.88 280 GLN A C 1
ATOM 2220 O O . GLN A 1 280 ? -19.182 21.406 18.973 1.00 77.88 280 GLN A O 1
ATOM 2225 N N . ARG A 1 281 ? -18.351 19.323 18.800 1.00 79.25 281 ARG A N 1
ATOM 2226 C CA . ARG A 1 281 ? -18.720 19.078 17.404 1.00 79.25 281 ARG A CA 1
ATOM 2227 C C . ARG A 1 281 ? -19.971 18.197 17.336 1.00 79.25 281 ARG A C 1
ATOM 2229 O O . ARG A 1 281 ? -20.027 17.193 18.047 1.00 79.25 281 ARG A O 1
ATOM 2236 N N . PRO A 1 282 ? -20.980 18.546 16.520 1.00 85.94 282 PRO A N 1
ATOM 2237 C CA . PRO A 1 282 ? -22.172 17.724 16.378 1.00 85.94 282 PRO A CA 1
ATOM 2238 C C . PRO A 1 282 ? -21.845 16.449 15.594 1.00 85.94 282 PRO A C 1
ATOM 2240 O O . PRO A 1 282 ? -21.124 16.479 14.593 1.00 85.94 282 PRO A O 1
ATOM 2243 N N . SER A 1 283 ? -22.415 15.345 16.059 1.00 89.56 283 SER A N 1
ATOM 2244 C CA . SER A 1 283 ? -22.204 13.996 15.548 1.00 89.56 283 SER A CA 1
ATOM 2245 C C . SER A 1 283 ? -23.538 13.248 15.507 1.00 89.56 283 SER A C 1
ATOM 2247 O O . SER A 1 283 ? -24.467 13.566 16.254 1.00 89.56 283 SER A O 1
ATOM 2249 N N . TYR A 1 284 ? -23.647 12.247 14.637 1.00 90.81 284 TYR A N 1
ATOM 2250 C CA . TYR A 1 284 ? -24.883 11.491 14.434 1.00 90.81 284 TYR A CA 1
ATOM 2251 C C . TYR A 1 284 ? -24.634 9.990 14.420 1.00 90.81 284 TYR A C 1
ATOM 2253 O O . TYR A 1 284 ? -23.672 9.512 13.829 1.00 90.81 284 TYR A O 1
ATOM 2261 N N . PHE A 1 285 ? -25.546 9.243 15.026 1.00 91.62 285 PHE A N 1
ATOM 2262 C CA . PHE A 1 285 ? -25.674 7.802 14.892 1.00 91.62 285 PHE A CA 1
ATOM 2263 C C . PHE A 1 285 ? -26.852 7.483 13.973 1.00 91.62 285 PHE A C 1
ATOM 2265 O O . PHE A 1 285 ? -27.954 8.011 14.146 1.00 91.62 285 PHE A O 1
ATOM 2272 N N . VAL A 1 286 ? -26.620 6.626 12.983 1.00 92.94 286 VAL A N 1
ATOM 2273 C CA . VAL A 1 286 ? -2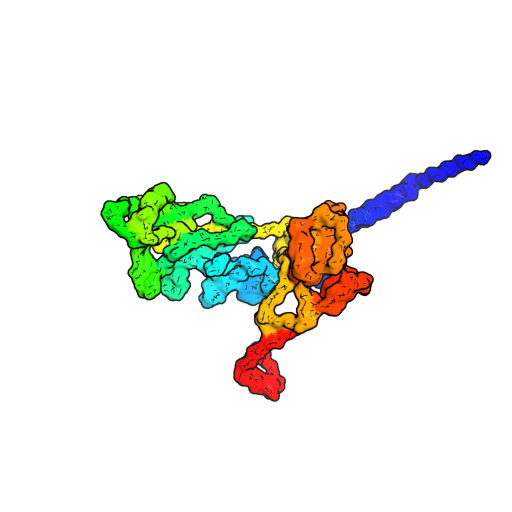7.580 6.316 11.925 1.00 92.94 286 VAL A CA 1
ATOM 2274 C C . VAL A 1 286 ? -27.502 4.838 11.560 1.00 92.94 286 VAL A C 1
ATOM 2276 O O . VAL A 1 286 ? -26.450 4.345 11.167 1.00 92.94 286 VAL A O 1
ATOM 2279 N N . VAL A 1 287 ? -28.635 4.139 11.608 1.00 91.38 287 VAL A N 1
ATOM 2280 C CA . VAL A 1 287 ? -28.726 2.733 11.160 1.00 91.38 287 VAL A CA 1
ATOM 2281 C C . VAL A 1 287 ? -29.084 2.651 9.671 1.00 91.38 287 VAL A C 1
ATOM 2283 O O . VAL A 1 287 ? -28.619 1.785 8.938 1.00 91.38 287 VAL A O 1
ATOM 2286 N N . ASN A 1 288 ? -29.900 3.587 9.175 1.00 91.19 288 ASN A N 1
ATOM 2287 C CA . ASN A 1 288 ? -30.338 3.580 7.783 1.00 91.19 288 ASN A CA 1
ATOM 2288 C C . ASN A 1 288 ? -29.217 4.031 6.828 1.00 91.19 288 ASN A C 1
ATOM 2290 O O . ASN A 1 288 ? -28.794 5.185 6.851 1.00 91.19 288 ASN A O 1
ATOM 2294 N N . THR A 1 289 ? -28.802 3.152 5.915 1.00 88.31 289 THR A N 1
ATOM 2295 C CA . THR A 1 289 ? -27.705 3.420 4.970 1.00 88.31 289 THR A CA 1
ATOM 2296 C C . THR A 1 289 ? -27.962 4.617 4.049 1.00 88.31 289 THR A C 1
ATOM 2298 O O . THR A 1 289 ? -27.033 5.354 3.725 1.00 88.31 289 THR A O 1
ATOM 2301 N N . SER A 1 290 ? -29.210 4.846 3.628 1.00 89.69 290 SER A N 1
ATOM 2302 C CA . SER A 1 290 ? -29.549 5.990 2.772 1.00 89.69 290 SER A CA 1
ATOM 2303 C C . SER A 1 290 ? -29.374 7.308 3.522 1.00 89.69 290 SER A C 1
ATOM 2305 O O . SER A 1 290 ? -28.764 8.234 2.991 1.00 89.69 290 SER A O 1
ATOM 2307 N N . LEU A 1 291 ? -29.859 7.374 4.764 1.00 89.94 291 LEU A N 1
ATOM 2308 C CA . LEU A 1 291 ? -29.704 8.556 5.613 1.00 89.94 291 LEU A CA 1
ATOM 2309 C C . LEU A 1 291 ? -28.232 8.780 5.991 1.00 89.94 291 LEU A C 1
ATOM 2311 O O . LEU A 1 291 ? -27.751 9.908 5.957 1.00 89.94 291 LEU A O 1
ATOM 2315 N N . ALA A 1 292 ? -27.488 7.706 6.267 1.00 88.81 292 ALA A N 1
ATOM 2316 C CA . ALA A 1 292 ? -26.053 7.778 6.522 1.00 88.81 292 ALA A CA 1
ATOM 2317 C C . ALA A 1 292 ? -25.294 8.352 5.313 1.00 88.81 292 ALA A C 1
ATOM 2319 O O . ALA A 1 292 ? -24.388 9.168 5.470 1.00 88.81 292 ALA A O 1
ATOM 2320 N N . ASN A 1 293 ? -25.673 7.971 4.088 1.00 88.19 293 ASN A N 1
ATOM 2321 C CA . ASN A 1 293 ? -25.111 8.522 2.852 1.00 88.19 293 ASN A CA 1
ATOM 2322 C C . ASN A 1 293 ? -25.400 10.015 2.687 1.00 88.19 293 ASN A C 1
ATOM 2324 O O . ASN A 1 293 ? -24.478 10.771 2.388 1.00 88.19 293 ASN A O 1
ATOM 2328 N N . GLU A 1 294 ? -26.639 10.435 2.933 1.00 88.19 294 GLU A N 1
ATOM 2329 C CA . GLU A 1 294 ? -27.034 11.842 2.881 1.00 88.19 294 GLU A CA 1
ATOM 2330 C C . GLU A 1 294 ? -26.251 12.687 3.896 1.00 88.19 294 GLU A C 1
ATOM 2332 O O . GLU A 1 294 ? -25.566 13.641 3.518 1.00 88.19 294 GLU A O 1
ATOM 2337 N N . LEU A 1 295 ? -26.295 12.307 5.175 1.00 86.75 295 LEU A N 1
ATOM 2338 C CA . LEU A 1 295 ? -25.666 13.063 6.259 1.00 86.75 295 LEU A CA 1
ATOM 2339 C C . LEU A 1 295 ? -24.146 13.028 6.201 1.00 86.75 295 LEU A C 1
ATOM 2341 O O . LEU A 1 295 ? -23.506 14.052 6.414 1.00 86.75 295 LEU A O 1
ATOM 2345 N N . GLY A 1 296 ? -23.546 11.894 5.843 1.00 83.88 296 GLY A N 1
ATOM 2346 C CA . GLY A 1 296 ? -22.092 11.800 5.794 1.00 83.88 296 GLY A CA 1
ATOM 2347 C C . GLY A 1 296 ? -21.452 12.605 4.663 1.00 83.88 296 GLY A C 1
ATOM 2348 O O . GLY A 1 296 ? -20.238 12.721 4.648 1.00 83.88 296 GLY A O 1
ATOM 2349 N N . SER A 1 297 ? -22.225 13.190 3.740 1.00 84.88 297 SER A N 1
ATOM 2350 C CA . SER A 1 297 ? -21.695 14.206 2.816 1.00 84.88 297 SER A CA 1
ATOM 2351 C C . SER A 1 297 ? -21.444 15.570 3.484 1.00 84.88 297 SER A C 1
ATOM 2353 O O . SER A 1 297 ? -20.790 16.433 2.901 1.00 84.88 297 SER A O 1
ATOM 2355 N N . LYS A 1 298 ? -21.969 15.768 4.701 1.00 88.25 298 LYS A N 1
ATOM 2356 C CA . LYS A 1 298 ? -21.914 17.007 5.492 1.00 88.25 298 LYS A CA 1
ATOM 2357 C C . LYS A 1 298 ? -21.060 16.879 6.763 1.00 88.25 298 LYS A C 1
ATOM 2359 O O . LYS A 1 298 ? -21.085 17.785 7.598 1.00 88.25 298 LYS A O 1
ATOM 2364 N N . CYS A 1 299 ? -20.368 15.757 6.929 1.00 84.69 299 CYS A N 1
ATOM 2365 C CA . CYS A 1 299 ? -19.562 15.426 8.101 1.00 84.69 299 CYS A CA 1
ATOM 2366 C C . CYS A 1 299 ? -18.135 15.098 7.671 1.00 84.69 299 CYS A C 1
ATOM 2368 O O . CYS A 1 299 ? -17.936 14.611 6.557 1.00 84.69 299 CYS A O 1
ATOM 2370 N N . ALA A 1 300 ? -17.154 15.391 8.526 1.00 80.31 300 ALA A N 1
ATOM 2371 C CA . ALA A 1 300 ? -15.750 15.163 8.192 1.00 80.31 300 ALA A CA 1
ATOM 2372 C C . ALA A 1 300 ? -15.389 13.674 8.206 1.00 80.31 300 ALA A C 1
ATOM 2374 O O . ALA A 1 300 ? -14.637 13.229 7.344 1.00 80.31 300 ALA A O 1
ATOM 2375 N N . GLU A 1 301 ? -15.962 12.914 9.143 1.00 79.62 301 GLU A N 1
ATOM 2376 C CA . GLU A 1 301 ? -15.609 11.512 9.364 1.00 79.62 301 GLU A CA 1
ATOM 2377 C C . GLU A 1 301 ? -16.853 10.616 9.365 1.00 79.62 301 GLU A C 1
ATOM 2379 O O . GLU A 1 301 ? -17.925 10.988 9.859 1.00 79.62 301 GLU A O 1
ATOM 2384 N N . ARG A 1 302 ? -16.698 9.405 8.821 1.00 83.19 302 ARG A N 1
ATOM 2385 C CA . ARG A 1 302 ? -17.722 8.359 8.813 1.00 83.19 302 ARG A CA 1
ATOM 2386 C C . ARG A 1 302 ? -17.123 7.054 9.297 1.00 83.19 302 ARG A C 1
ATOM 2388 O O . ARG A 1 302 ? -16.189 6.536 8.696 1.00 83.19 302 ARG A O 1
ATOM 2395 N N . VAL A 1 303 ? -17.778 6.468 10.285 1.00 81.31 303 VAL A N 1
ATOM 2396 C CA . VAL A 1 303 ? -17.355 5.234 10.927 1.00 81.31 303 VAL A CA 1
ATOM 2397 C C . VAL A 1 303 ? -18.495 4.230 10.900 1.00 81.31 303 VAL A C 1
ATOM 2399 O O . VAL A 1 303 ? -19.607 4.550 11.314 1.00 81.31 303 VAL A O 1
ATOM 2402 N N . VAL A 1 304 ? -18.245 3.022 10.403 1.00 84.06 304 VAL A N 1
ATOM 2403 C CA . VAL A 1 304 ? -19.242 1.944 10.417 1.00 84.06 304 VAL A CA 1
ATOM 2404 C C . VAL A 1 304 ? -18.829 0.919 11.457 1.00 84.06 304 VAL A C 1
ATOM 2406 O O . VAL A 1 304 ? -17.720 0.390 11.392 1.00 84.06 304 VAL A O 1
ATOM 2409 N N . ILE A 1 305 ? -19.728 0.634 12.398 1.00 84.19 305 ILE A N 1
ATOM 2410 C CA . ILE A 1 305 ? -19.511 -0.395 13.412 1.00 84.19 305 ILE A CA 1
ATOM 2411 C C . ILE A 1 305 ? -20.682 -1.385 13.471 1.00 84.19 305 ILE A C 1
ATOM 2413 O O . ILE A 1 305 ? -21.842 -0.988 13.296 1.00 84.19 305 ILE A O 1
ATOM 2417 N N . PRO A 1 306 ? -20.399 -2.669 13.728 1.00 85.94 306 PRO A N 1
ATOM 2418 C CA . PRO A 1 306 ? -21.409 -3.667 14.048 1.00 85.94 306 PRO A CA 1
ATOM 2419 C C . PRO A 1 306 ? -21.981 -3.412 15.447 1.00 85.94 306 PRO A C 1
ATOM 2421 O O . PRO A 1 306 ? -21.241 -3.205 16.407 1.00 85.94 306 PRO A O 1
ATOM 2424 N N . VAL A 1 307 ? -23.303 -3.467 15.580 1.00 89.69 307 VAL A N 1
ATOM 2425 C CA . VAL A 1 307 ? -24.000 -3.405 16.874 1.00 89.69 307 VAL A CA 1
ATOM 2426 C C . VAL A 1 307 ? -25.195 -4.344 16.863 1.00 89.69 307 VAL A C 1
ATOM 2428 O O . VAL A 1 307 ? -25.749 -4.651 15.808 1.00 89.69 307 VAL A O 1
ATOM 2431 N N . LEU A 1 308 ? -25.642 -4.786 18.036 1.00 92.00 308 LEU A N 1
ATOM 2432 C CA . LEU A 1 308 ? -26.916 -5.494 18.140 1.00 92.00 308 LEU A CA 1
ATOM 2433 C C . LEU A 1 308 ? -28.068 -4.583 17.704 1.00 92.00 308 LEU A C 1
ATOM 2435 O O . LEU A 1 308 ? -28.234 -3.485 18.241 1.00 92.00 308 LEU A O 1
ATOM 2439 N N . GLY A 1 309 ? -28.916 -5.057 16.787 1.00 90.56 309 GLY A N 1
ATOM 2440 C CA . GLY A 1 309 ? -30.049 -4.277 16.277 1.00 90.56 309 GLY A CA 1
ATOM 2441 C C . GLY A 1 309 ? -30.983 -3.800 17.396 1.00 90.56 309 GLY A C 1
ATOM 2442 O O . GLY A 1 309 ? -31.457 -2.666 17.384 1.00 90.56 309 GLY A O 1
ATOM 2443 N N . THR A 1 310 ? -31.174 -4.606 18.447 1.00 92.69 310 THR A N 1
ATOM 2444 C CA . THR A 1 310 ? -31.954 -4.213 19.634 1.00 92.69 310 THR A CA 1
ATOM 2445 C C . THR A 1 310 ? -31.344 -3.030 20.385 1.00 92.69 310 THR A C 1
ATOM 2447 O O . THR A 1 310 ? -32.080 -2.164 20.852 1.00 92.69 310 THR A O 1
ATOM 2450 N N . VAL A 1 311 ? -30.014 -2.971 20.482 1.00 92.56 311 VAL A N 1
ATOM 2451 C CA . VAL A 1 311 ? -29.272 -1.901 21.167 1.00 92.56 311 VAL A CA 1
ATOM 2452 C C . VAL A 1 311 ? -29.269 -0.630 20.316 1.00 92.56 311 VAL A C 1
ATOM 2454 O O . VAL A 1 311 ? -29.525 0.458 20.828 1.00 92.56 311 VAL A O 1
ATOM 2457 N N . ALA A 1 312 ? -29.095 -0.763 18.998 1.00 92.25 312 ALA A N 1
ATOM 2458 C CA . ALA A 1 312 ? -29.215 0.350 18.058 1.00 92.25 312 ALA A CA 1
ATOM 2459 C C . ALA A 1 312 ? -30.598 1.020 18.139 1.00 92.25 312 ALA A C 1
ATOM 2461 O O . ALA A 1 312 ? -30.705 2.245 18.214 1.00 92.25 312 ALA A O 1
ATOM 2462 N N . GLN A 1 313 ? -31.670 0.220 18.192 1.00 92.38 313 GLN A N 1
ATOM 2463 C CA . GLN A 1 313 ? -33.034 0.727 18.376 1.00 92.38 313 GLN A CA 1
ATOM 2464 C C . GLN A 1 313 ? -33.245 1.348 19.763 1.00 92.38 313 GLN A C 1
ATOM 2466 O O . GLN A 1 313 ? -33.979 2.329 19.888 1.00 92.38 313 GLN A O 1
ATOM 2471 N N . ALA A 1 314 ? -32.608 0.814 20.807 1.00 92.75 314 ALA A N 1
ATOM 2472 C CA . ALA A 1 314 ? -32.658 1.401 22.143 1.00 92.75 314 ALA A CA 1
ATOM 2473 C C . ALA A 1 314 ? -32.039 2.812 22.169 1.00 92.75 314 ALA A C 1
ATOM 2475 O O . ALA A 1 314 ? -32.614 3.710 22.795 1.00 92.75 314 ALA A O 1
ATOM 2476 N N . LEU A 1 315 ? -30.933 3.023 21.443 1.00 92.81 315 LEU A N 1
ATOM 2477 C CA . LEU A 1 315 ? -30.312 4.339 21.278 1.00 92.81 315 LEU A CA 1
ATOM 2478 C C . LEU A 1 315 ? -31.216 5.293 20.487 1.00 92.81 315 LEU A C 1
ATOM 2480 O O . LEU A 1 315 ? -31.512 6.384 20.964 1.00 92.81 315 LEU A O 1
ATOM 2484 N N . LEU A 1 316 ? -31.734 4.872 19.326 1.00 91.75 316 LEU A N 1
ATOM 2485 C CA . LEU A 1 316 ? -32.650 5.696 18.517 1.00 91.75 316 LEU A CA 1
ATOM 2486 C C . LEU A 1 316 ? -33.925 6.106 19.279 1.00 91.75 316 LEU A C 1
ATOM 2488 O O . LEU A 1 316 ? -34.478 7.173 19.031 1.00 91.75 316 LEU A O 1
ATOM 2492 N N . ASN A 1 317 ? -34.374 5.286 20.233 1.00 92.25 317 ASN A N 1
ATOM 2493 C CA . ASN A 1 317 ? -35.511 5.584 21.107 1.00 92.25 317 ASN A CA 1
ATOM 2494 C C . ASN A 1 317 ? -35.134 6.363 22.384 1.00 92.25 317 ASN A C 1
ATOM 2496 O O . ASN A 1 317 ? -35.975 6.503 23.272 1.00 92.25 317 ASN A O 1
ATOM 2500 N N . HIS A 1 318 ? -33.895 6.856 22.502 1.00 90.00 318 HIS A N 1
ATOM 2501 C CA . HIS A 1 318 ? -33.371 7.588 23.665 1.00 90.00 318 HIS A CA 1
ATOM 2502 C C . HIS A 1 318 ? -33.462 6.818 24.997 1.00 90.00 318 HIS A C 1
ATOM 2504 O O . HIS A 1 318 ? -33.502 7.414 26.073 1.00 90.00 318 HIS A O 1
ATOM 2510 N N . SER A 1 319 ? -33.519 5.485 24.937 1.00 91.31 319 SER A N 1
ATOM 2511 C CA . SER A 1 319 ? -33.522 4.617 26.125 1.00 91.31 319 SER A CA 1
ATOM 2512 C C . SER A 1 319 ? -32.117 4.206 26.576 1.00 91.31 319 SER A C 1
ATOM 2514 O O . SER A 1 319 ? -31.954 3.675 27.672 1.00 91.31 319 SER A O 1
ATOM 2516 N N . LEU A 1 320 ? -31.121 4.482 25.736 1.00 91.19 320 LEU A N 1
ATOM 2517 C CA . LEU A 1 320 ? -29.698 4.254 25.941 1.00 91.19 320 LEU A CA 1
ATOM 2518 C C . LEU A 1 320 ? -28.941 5.464 25.379 1.00 91.19 320 LEU A C 1
ATOM 2520 O O . LEU A 1 320 ? -29.470 6.156 24.509 1.00 91.19 320 LEU A O 1
ATOM 2524 N N . ASP A 1 321 ? -27.732 5.723 25.864 1.00 88.31 321 ASP A N 1
ATOM 2525 C CA . ASP A 1 321 ? -26.815 6.705 25.286 1.00 88.31 321 ASP A CA 1
ATOM 2526 C C . ASP A 1 321 ? -25.715 6.017 24.460 1.00 88.31 321 ASP A C 1
ATOM 2528 O O . ASP A 1 321 ? -25.676 4.793 24.320 1.00 88.31 321 ASP A O 1
ATOM 2532 N N . VAL A 1 322 ? -24.838 6.814 23.846 1.00 85.69 322 VAL A N 1
ATOM 2533 C CA . VAL A 1 322 ? -23.777 6.289 22.973 1.00 85.69 322 VAL A CA 1
ATOM 2534 C C . VAL A 1 322 ? -22.792 5.417 23.757 1.00 85.69 322 VAL A C 1
ATOM 2536 O O . VAL A 1 322 ? -22.408 4.362 23.260 1.00 85.69 322 VAL A O 1
ATOM 2539 N N . ASP A 1 323 ? -22.422 5.806 24.982 1.00 81.56 323 ASP A N 1
ATOM 2540 C CA . ASP A 1 323 ? -21.517 5.014 25.830 1.00 81.56 323 ASP A CA 1
ATOM 2541 C C . ASP A 1 323 ? -22.147 3.662 26.194 1.00 81.56 323 ASP A C 1
ATOM 2543 O O . ASP A 1 323 ? -21.509 2.620 26.052 1.00 81.56 323 ASP A O 1
ATOM 2547 N N . GLY A 1 324 ? -23.429 3.657 26.567 1.00 85.00 324 GLY A N 1
ATOM 2548 C CA . GLY A 1 324 ? -24.193 2.441 26.807 1.00 85.00 324 GLY A CA 1
ATOM 2549 C C . GLY A 1 324 ? -24.257 1.535 25.579 1.00 85.00 324 GLY A C 1
ATOM 2550 O O . GLY A 1 324 ? -24.027 0.335 25.705 1.00 85.00 324 GLY A O 1
ATOM 2551 N N . LEU A 1 325 ? -24.493 2.091 24.385 1.00 88.38 325 LEU A N 1
ATOM 2552 C CA . LEU A 1 325 ? -24.502 1.310 23.143 1.00 88.38 325 LEU A CA 1
ATOM 2553 C C . LEU A 1 325 ? -23.148 0.640 22.883 1.00 88.38 325 LEU A C 1
ATOM 2555 O O . LEU A 1 325 ? -23.109 -0.537 22.531 1.00 88.38 325 LEU A O 1
ATOM 2559 N N . LEU A 1 326 ? -22.046 1.369 23.068 1.00 83.06 326 LEU A N 1
ATOM 2560 C CA . LEU A 1 326 ? -20.702 0.845 22.822 1.00 83.06 326 LEU A CA 1
ATOM 2561 C C . LEU A 1 326 ? -20.303 -0.242 23.832 1.00 83.06 326 LEU A C 1
ATOM 2563 O O . LEU A 1 326 ? -19.557 -1.153 23.480 1.00 83.06 326 LEU A O 1
ATOM 2567 N N . ARG A 1 327 ? -20.815 -0.185 25.069 1.00 82.69 327 ARG A N 1
ATOM 2568 C CA . ARG A 1 327 ? -20.539 -1.187 26.114 1.00 82.69 327 ARG A CA 1
ATOM 2569 C C . ARG A 1 327 ? -21.247 -2.522 25.911 1.00 82.69 327 ARG A C 1
ATOM 2571 O O . ARG A 1 327 ? -20.733 -3.533 26.378 1.00 82.69 327 ARG A O 1
ATOM 2578 N N . GLU A 1 328 ? -22.400 -2.535 25.249 1.00 87.19 328 GLU A N 1
ATOM 2579 C CA . GLU A 1 328 ? -23.139 -3.777 24.967 1.00 87.19 328 GLU A CA 1
ATOM 2580 C C . GLU A 1 328 ? -22.408 -4.668 23.947 1.00 87.19 328 GLU A C 1
ATOM 2582 O O . GLU A 1 328 ? -22.530 -5.892 23.987 1.00 87.19 328 GLU A O 1
ATOM 2587 N N . GLY A 1 329 ? -21.620 -4.067 23.047 1.00 81.06 329 GLY A N 1
ATOM 2588 C CA . GLY A 1 329 ? -20.867 -4.789 22.023 1.00 81.06 329 GLY A CA 1
ATOM 2589 C C . GLY A 1 329 ? -21.751 -5.436 20.946 1.00 81.06 329 GLY A C 1
ATOM 2590 O O . GLY A 1 329 ? -22.824 -4.938 20.593 1.00 81.06 329 GLY A O 1
ATOM 2591 N N . PHE A 1 330 ? -21.268 -6.540 20.373 1.00 86.50 330 PHE A N 1
ATOM 2592 C CA . PHE A 1 330 ? -21.938 -7.287 19.306 1.00 86.50 330 PHE A CA 1
ATOM 2593 C C . PHE A 1 330 ? -21.718 -8.798 19.454 1.00 86.50 330 PHE A C 1
ATOM 2595 O O . PHE A 1 330 ? -20.759 -9.247 20.079 1.00 86.50 330 PHE A O 1
ATOM 2602 N N . GLU A 1 331 ? -22.623 -9.589 18.875 1.00 84.62 331 GLU A N 1
ATOM 2603 C CA . GLU A 1 331 ? -22.545 -11.052 18.889 1.00 84.62 331 GLU A CA 1
ATOM 2604 C C . GLU A 1 331 ? -21.815 -11.567 17.636 1.00 84.62 331 GLU A C 1
ATOM 2606 O O . GLU A 1 331 ? -22.174 -11.220 16.508 1.00 84.62 331 GLU A O 1
ATOM 2611 N N . VAL A 1 332 ? -20.831 -12.443 17.832 1.00 84.00 332 VAL A N 1
ATOM 2612 C CA . VAL A 1 332 ? -20.187 -13.211 16.757 1.00 84.00 332 VAL A CA 1
ATOM 2613 C C . VAL A 1 332 ? -20.470 -14.698 16.936 1.00 84.00 332 VAL A C 1
ATOM 2615 O O . VAL A 1 332 ? -20.582 -15.188 18.060 1.00 84.00 332 VAL A O 1
ATOM 2618 N N . GLU A 1 333 ? -20.590 -15.407 15.826 1.00 85.56 333 GLU A N 1
ATOM 2619 C CA . GLU A 1 333 ? -20.552 -16.863 15.741 1.00 85.56 333 GLU A CA 1
ATOM 2620 C C . GLU A 1 333 ? -19.231 -17.276 15.081 1.00 85.56 333 GLU A C 1
ATOM 2622 O O . GLU A 1 333 ? -18.595 -16.476 14.394 1.00 85.56 333 GLU A O 1
ATOM 2627 N N . TRP A 1 334 ? -18.770 -18.497 15.337 1.00 77.12 334 TRP A N 1
ATOM 2628 C CA . TRP A 1 334 ? -17.548 -19.009 14.730 1.00 77.12 334 TRP A CA 1
ATOM 2629 C C . TRP A 1 334 ? -17.747 -20.437 14.249 1.00 77.12 334 TRP A C 1
ATOM 2631 O O . TRP A 1 334 ? -18.399 -21.241 14.919 1.00 77.12 334 TRP A O 1
ATOM 2641 N N . GLU A 1 335 ? -17.157 -20.743 13.101 1.00 67.19 335 GLU A N 1
ATOM 2642 C CA . GLU A 1 335 ? -17.095 -22.094 12.558 1.00 67.19 335 GLU A CA 1
ATOM 2643 C C . GLU A 1 335 ? -15.658 -22.602 12.673 1.00 67.19 335 GLU A C 1
ATOM 2645 O O . GLU A 1 335 ? -14.702 -21.933 12.281 1.00 67.19 335 GLU A O 1
ATOM 2650 N N . VAL A 1 336 ? -15.504 -23.787 13.260 1.00 63.25 336 VAL A N 1
ATOM 2651 C CA . VAL A 1 336 ? -14.240 -24.524 13.237 1.00 63.25 336 VAL A CA 1
ATOM 2652 C C . VAL A 1 336 ? -14.340 -25.471 12.052 1.00 63.25 336 VAL A C 1
ATOM 2654 O O . VAL A 1 336 ? -15.262 -26.285 12.013 1.00 63.25 336 VAL A O 1
ATOM 2657 N N . GLU A 1 337 ? -13.435 -25.356 11.078 1.00 59.75 337 GLU A N 1
ATOM 2658 C CA . GLU A 1 337 ? -13.313 -26.377 10.038 1.00 59.75 337 GLU A CA 1
ATOM 2659 C C . GLU A 1 337 ? -12.937 -27.698 10.724 1.00 59.75 337 GLU A C 1
ATOM 2661 O O . GLU A 1 337 ? -11.817 -27.874 11.203 1.00 59.75 337 GLU A O 1
ATOM 2666 N N . GLU A 1 338 ? -13.901 -28.612 10.846 1.00 56.28 338 GLU A N 1
ATOM 2667 C CA . GLU A 1 338 ? -13.641 -29.967 11.321 1.00 56.28 338 GLU A CA 1
ATOM 2668 C C . GLU A 1 338 ? -12.826 -30.701 10.250 1.00 56.28 338 GLU A C 1
ATOM 2670 O O . GLU A 1 338 ? -13.368 -31.233 9.280 1.00 56.28 338 GLU A O 1
ATOM 2675 N N . GLU A 1 339 ? -11.504 -30.757 10.419 1.00 59.00 339 GLU A N 1
ATOM 2676 C CA . GLU A 1 339 ? -10.739 -31.851 9.825 1.00 59.00 339 GLU A CA 1
ATOM 2677 C C . GLU A 1 339 ? -11.264 -33.176 10.410 1.00 59.00 339 GLU A C 1
ATOM 2679 O O . GLU A 1 339 ? -11.557 -33.263 11.605 1.00 59.00 339 GLU A O 1
ATOM 2684 N N . GLU A 1 340 ? -11.384 -34.222 9.584 1.00 59.25 340 GLU A N 1
ATOM 2685 C CA . GLU A 1 340 ? -11.897 -35.550 9.982 1.00 59.25 340 GLU A CA 1
ATOM 2686 C C . GLU A 1 340 ? -11.177 -36.098 11.240 1.00 59.25 340 GLU A C 1
ATOM 2688 O O . GLU A 1 340 ? -11.789 -36.743 12.089 1.00 59.25 340 GLU A O 1
ATOM 2693 N N . GLU A 1 341 ? -9.892 -35.761 11.413 1.00 57.56 341 GLU A N 1
ATOM 2694 C CA . GLU A 1 341 ? -9.064 -36.132 12.572 1.00 57.56 341 GLU A CA 1
ATOM 2695 C C . GLU A 1 341 ? -9.424 -35.361 13.860 1.00 57.56 341 GLU A C 1
ATOM 2697 O O . GLU A 1 341 ? -9.254 -35.864 14.975 1.00 57.56 341 GLU A O 1
ATOM 2702 N N . CYS A 1 342 ? -9.953 -34.144 13.724 1.00 65.56 342 CYS A N 1
ATOM 2703 C CA . CYS A 1 342 ? -10.358 -33.282 14.830 1.00 65.56 342 CYS A CA 1
ATOM 2704 C C . CYS A 1 342 ? -11.670 -33.773 15.461 1.00 65.56 342 CYS A C 1
ATOM 2706 O O . CYS A 1 342 ? -11.787 -33.818 16.690 1.00 65.56 342 CYS A O 1
ATOM 2708 N N . GLY A 1 343 ? -12.618 -34.228 14.631 1.00 68.00 343 GLY A N 1
ATOM 2709 C CA . GLY A 1 343 ? -13.899 -34.782 15.077 1.00 68.00 343 GLY A CA 1
ATOM 2710 C C . GLY A 1 343 ? -13.727 -35.998 15.992 1.00 68.00 343 GLY A C 1
ATOM 2711 O O . GLY A 1 343 ? -14.253 -36.012 17.106 1.00 68.00 343 GLY A O 1
ATOM 2712 N N . GLU A 1 344 ? -12.903 -36.976 15.595 1.00 73.38 344 GLU A N 1
ATOM 2713 C CA . GLU A 1 344 ? -12.634 -38.174 16.412 1.00 73.38 344 GLU A CA 1
ATOM 2714 C C . GLU A 1 344 ? -11.966 -37.837 17.761 1.00 73.38 344 GLU A C 1
ATOM 2716 O O . GLU A 1 344 ? -12.243 -38.471 18.789 1.00 73.38 344 GLU A O 1
ATOM 2721 N N . CYS A 1 345 ? -11.093 -36.822 17.780 1.00 72.38 345 CYS A N 1
ATOM 2722 C CA . CYS A 1 345 ? -10.409 -36.355 18.986 1.00 72.38 345 CYS A CA 1
ATOM 2723 C C . CYS A 1 345 ? -11.392 -35.716 19.979 1.00 72.38 345 CYS A C 1
ATOM 2725 O O . CYS A 1 345 ? -11.376 -36.046 21.170 1.00 72.38 345 CYS A O 1
ATOM 2727 N N . VAL A 1 346 ? -12.282 -34.851 19.486 1.00 77.50 346 VAL A N 1
ATOM 2728 C CA . VAL A 1 346 ? -13.303 -34.177 20.300 1.00 77.50 346 VAL A CA 1
ATOM 2729 C C . VAL A 1 346 ? -14.349 -35.174 20.806 1.00 77.50 346 VAL A C 1
ATOM 2731 O O . VAL A 1 346 ? -14.681 -35.157 21.994 1.00 77.50 346 VAL A O 1
ATOM 2734 N N . GLU A 1 347 ? -14.810 -36.106 19.965 1.00 77.94 347 GLU A N 1
ATOM 2735 C CA . GLU A 1 347 ? -15.737 -37.176 20.370 1.00 77.94 347 GLU A CA 1
ATOM 2736 C C . GLU A 1 347 ? -15.144 -38.098 21.446 1.00 77.94 347 GLU A C 1
ATOM 2738 O O . GLU A 1 347 ? -15.860 -38.604 22.315 1.00 77.94 347 GLU A O 1
ATOM 2743 N N . SER A 1 348 ? -13.820 -38.262 21.447 1.00 80.50 348 SER A N 1
ATOM 2744 C CA . SER A 1 348 ? -13.083 -39.016 22.468 1.00 80.50 348 SER A CA 1
ATOM 2745 C C . SER A 1 348 ? -12.838 -38.228 23.768 1.00 80.50 348 SER A C 1
ATOM 2747 O O . SER A 1 348 ? -12.204 -38.748 24.690 1.00 80.50 348 SER A O 1
ATOM 2749 N N . GLY A 1 349 ? -13.337 -36.989 23.877 1.00 75.94 349 GLY A N 1
ATOM 2750 C CA . GLY A 1 349 ? -13.151 -36.106 25.034 1.00 75.94 349 GLY A CA 1
ATOM 2751 C C . GLY A 1 349 ? -11.803 -35.376 25.065 1.00 75.94 349 GLY A C 1
ATOM 2752 O O . GLY A 1 349 ? -11.412 -34.861 26.115 1.00 75.94 349 GLY A O 1
ATOM 2753 N N . GLY A 1 350 ? -11.079 -35.364 23.944 1.00 76.50 350 GLY A N 1
ATOM 2754 C CA . GLY A 1 350 ? -9.858 -34.592 23.739 1.00 76.50 350 GLY A CA 1
ATOM 2755 C C . GLY A 1 350 ? -10.135 -33.154 23.294 1.00 76.50 350 GLY A C 1
ATOM 2756 O O . GLY A 1 350 ? -11.258 -32.787 22.954 1.00 76.50 350 GLY A O 1
ATOM 2757 N N . GLY A 1 351 ? -9.093 -32.323 23.319 1.00 63.09 351 GLY A N 1
ATOM 2758 C CA . GLY A 1 351 ? -9.109 -30.982 22.737 1.00 63.09 351 GLY A CA 1
ATOM 2759 C C . GLY A 1 351 ? -8.304 -30.980 21.444 1.00 63.09 351 GLY A C 1
ATOM 2760 O O . GLY A 1 351 ? -7.159 -31.430 21.443 1.00 63.09 351 GLY A O 1
ATOM 2761 N N . CYS A 1 352 ? -8.909 -30.490 20.370 1.00 63.22 352 CYS A N 1
ATOM 2762 C CA . CYS A 1 352 ? -8.250 -30.269 19.090 1.00 63.22 352 CYS A CA 1
ATOM 2763 C C . CYS A 1 352 ? -7.614 -28.870 19.103 1.00 63.22 352 CYS A C 1
ATOM 2765 O O . CYS A 1 352 ? -8.267 -27.916 19.534 1.00 63.22 352 CYS A O 1
ATOM 2767 N N . GLY A 1 353 ? -6.337 -28.755 18.733 1.00 57.50 353 GLY A N 1
ATOM 2768 C CA . GLY A 1 353 ? -5.577 -27.509 18.855 1.00 57.50 353 GLY A CA 1
ATOM 2769 C C . GLY A 1 353 ? -4.244 -27.526 18.141 1.00 57.50 353 GLY A C 1
ATOM 2770 O O . GLY A 1 353 ? -3.767 -28.635 17.804 1.00 57.50 353 GLY A O 1
#

Organism: Vitis vinifera (NCBI:txid29760)